Protein AF-A0AAN6XL41-F1 (afdb_monomer)

Foldseek 3Di:
DADADPQADAFLFLQVQQLLRVVLAPVSQAQGDLVSVCSSCVQQLANDSDQFADPVRHGDRGRHSCCDPPHLHFALAQFAHGPQVDGRGDGDPVSLVLLLVLQPVNQFKDFLLSLLVSSLVSVVVCVPVPPPHDCDPSNLLSRLLSSCDDPLTMDGSVQVCCRRVVSHHCVVVPDHRDDNVRRCDPVSSNVSSVVSCVSNPDDDD

Structure (mmCIF, N/CA/C/O backbone):
data_AF-A0AAN6XL41-F1
#
_entry.id   AF-A0AAN6XL41-F1
#
loop_
_atom_site.group_PDB
_atom_site.id
_atom_site.type_symbol
_atom_site.label_atom_id
_atom_site.label_alt_id
_atom_site.label_comp_id
_atom_site.label_asym_id
_atom_site.label_entity_id
_atom_site.label_seq_id
_atom_site.pdbx_PDB_ins_code
_atom_site.Cartn_x
_atom_site.Cartn_y
_atom_site.Cartn_z
_atom_site.occupancy
_atom_site.B_iso_or_equiv
_atom_site.auth_seq_id
_atom_site.auth_comp_id
_atom_site.auth_asym_id
_atom_site.auth_atom_id
_atom_site.pdbx_PDB_model_num
ATOM 1 N N . TYR A 1 1 ? 3.002 -1.851 -19.092 1.00 93.38 1 TYR A N 1
ATOM 2 C CA . TYR A 1 1 ? 2.092 -2.596 -18.201 1.00 93.38 1 TYR A CA 1
ATOM 3 C C . TYR A 1 1 ? 1.660 -3.887 -18.871 1.00 93.38 1 TYR A C 1
ATOM 5 O O . TYR A 1 1 ? 1.302 -3.835 -20.040 1.00 93.38 1 TYR A O 1
ATOM 13 N N . ALA A 1 2 ? 1.693 -5.001 -18.145 1.00 94.25 2 ALA A N 1
ATOM 14 C CA . ALA A 1 2 ? 1.049 -6.258 -18.520 1.00 94.25 2 ALA A CA 1
ATOM 15 C C . ALA A 1 2 ? 0.614 -6.990 -17.243 1.00 94.25 2 ALA A C 1
ATOM 17 O O . ALA A 1 2 ? 1.249 -6.801 -16.201 1.00 94.25 2 ALA A O 1
ATOM 18 N N . GLN A 1 3 ? -0.444 -7.799 -17.338 1.00 91.56 3 GLN A N 1
ATOM 19 C CA . GLN A 1 3 ? -0.902 -8.640 -16.231 1.00 91.56 3 GLN A CA 1
ATOM 20 C C . GLN A 1 3 ? 0.211 -9.610 -15.790 1.00 91.56 3 GLN A C 1
ATOM 22 O O . GLN A 1 3 ? 1.010 -10.035 -16.633 1.00 91.56 3 GLN A O 1
ATOM 27 N N . PRO A 1 4 ? 0.296 -9.949 -14.491 1.00 93.75 4 PRO A N 1
ATOM 28 C CA . PRO A 1 4 ? 1.216 -10.973 -14.016 1.00 93.75 4 PRO A CA 1
ATOM 29 C C . PRO A 1 4 ? 0.916 -12.319 -14.683 1.00 93.75 4 PRO A C 1
ATOM 31 O O . PRO A 1 4 ? -0.241 -12.681 -14.890 1.00 93.75 4 PRO A O 1
ATOM 34 N N . HIS A 1 5 ? 1.966 -13.085 -14.982 1.00 93.88 5 HIS A N 1
ATOM 35 C CA . HIS A 1 5 ? 1.797 -14.500 -15.305 1.00 93.88 5 HIS A CA 1
ATOM 36 C C . HIS A 1 5 ? 1.196 -15.228 -14.083 1.00 93.88 5 HIS A C 1
ATOM 38 O O . HIS A 1 5 ? 1.543 -14.857 -12.961 1.00 93.88 5 HIS A O 1
ATOM 44 N N . PRO A 1 6 ? 0.363 -16.274 -14.244 1.00 93.69 6 PRO A N 1
ATOM 45 C CA . PRO A 1 6 ? -0.262 -16.971 -13.111 1.00 93.69 6 PRO A CA 1
ATOM 46 C C . PRO A 1 6 ? 0.707 -17.515 -12.049 1.00 93.69 6 PRO A C 1
ATOM 48 O O . PRO A 1 6 ? 0.320 -17.697 -10.901 1.00 93.69 6 PRO A O 1
ATOM 51 N N . THR A 1 7 ? 1.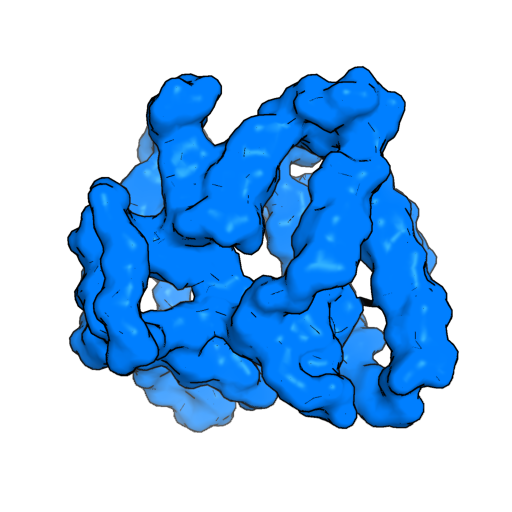961 -17.775 -12.424 1.00 95.31 7 THR A N 1
ATOM 52 C CA . THR A 1 7 ? 3.017 -18.270 -11.520 1.00 95.31 7 THR A CA 1
ATOM 53 C C . THR A 1 7 ? 3.886 -17.165 -10.914 1.00 95.31 7 THR A C 1
ATOM 55 O O . THR A 1 7 ? 4.800 -17.459 -10.141 1.00 95.31 7 THR A O 1
ATOM 58 N N . ALA A 1 8 ? 3.653 -15.906 -11.290 1.00 95.75 8 ALA A N 1
ATOM 59 C CA . ALA A 1 8 ? 4.394 -14.775 -10.757 1.00 95.75 8 ALA A CA 1
ATOM 60 C C . ALA A 1 8 ? 4.008 -14.531 -9.293 1.00 95.75 8 ALA A C 1
ATOM 62 O O . ALA A 1 8 ? 2.833 -14.591 -8.934 1.00 95.75 8 ALA A O 1
ATOM 63 N N . ILE A 1 9 ? 4.994 -14.208 -8.460 1.00 95.06 9 ILE A N 1
ATOM 64 C CA . ILE A 1 9 ? 4.770 -13.854 -7.057 1.00 95.06 9 ILE A CA 1
ATOM 65 C C . ILE A 1 9 ? 4.632 -12.354 -6.878 1.00 95.06 9 ILE A C 1
ATOM 67 O O . ILE A 1 9 ? 5.172 -11.547 -7.640 1.00 95.06 9 ILE A O 1
ATOM 71 N N . ARG A 1 10 ? 3.870 -11.974 -5.860 1.00 94.31 10 ARG A N 1
ATOM 72 C CA . ARG A 1 10 ? 3.559 -10.590 -5.529 1.00 94.31 10 ARG A CA 1
ATOM 73 C C . ARG A 1 10 ? 3.633 -10.395 -4.020 1.00 94.31 10 ARG A C 1
ATOM 75 O O . ARG A 1 10 ? 3.545 -11.346 -3.253 1.00 94.31 10 ARG A O 1
ATOM 82 N N . SER A 1 11 ? 3.823 -9.142 -3.639 1.00 91.94 11 SER A N 1
ATOM 83 C CA . SER A 1 11 ? 3.943 -8.669 -2.261 1.00 91.94 11 SER A CA 1
ATOM 84 C C . SER A 1 11 ? 2.589 -8.169 -1.734 1.00 91.94 11 SER A C 1
ATOM 86 O O . SER A 1 11 ? 1.680 -7.929 -2.536 1.00 91.94 11 SER A O 1
ATOM 88 N N . PRO A 1 12 ? 2.443 -7.887 -0.427 1.00 91.88 12 PRO A N 1
ATOM 89 C CA . PRO A 1 12 ? 1.292 -7.127 0.069 1.00 91.88 12 PRO A CA 1
ATOM 90 C C . PRO A 1 12 ? 1.312 -5.651 -0.385 1.00 91.88 12 PRO A C 1
ATOM 92 O O . PRO A 1 12 ? 0.313 -4.945 -0.248 1.00 91.88 12 PRO A O 1
ATOM 95 N N . CYS A 1 13 ? 2.426 -5.165 -0.952 1.00 91.62 13 CYS A N 1
ATOM 96 C CA . CYS A 1 13 ? 2.599 -3.777 -1.367 1.00 91.62 13 CYS A CA 1
ATOM 97 C C . CYS A 1 13 ? 2.116 -3.542 -2.816 1.00 91.62 13 CYS A C 1
ATOM 99 O O . CYS A 1 13 ? 2.796 -3.948 -3.769 1.00 91.62 13 CYS A O 1
ATOM 101 N N . PRO A 1 14 ? 1.021 -2.787 -3.032 1.00 94.19 14 PRO A N 1
ATOM 102 C CA . PRO A 1 14 ? 0.494 -2.541 -4.377 1.00 94.19 14 PRO A CA 1
ATOM 103 C C . PRO A 1 14 ? 1.477 -1.772 -5.274 1.00 94.19 14 PRO A C 1
ATOM 105 O O . PRO A 1 14 ? 1.501 -1.970 -6.488 1.00 94.19 14 PRO A O 1
ATOM 108 N N . LEU A 1 15 ? 2.336 -0.921 -4.696 1.00 92.12 15 LEU A N 1
ATOM 109 C CA . LEU A 1 15 ? 3.339 -0.173 -5.457 1.00 92.12 15 LEU A CA 1
ATOM 110 C C . LEU A 1 15 ? 4.422 -1.086 -6.041 1.00 92.12 15 LEU A C 1
ATOM 112 O O . LEU A 1 15 ? 4.748 -0.957 -7.219 1.00 92.12 15 LEU A O 1
ATOM 116 N N . LEU A 1 16 ? 4.973 -2.011 -5.251 1.00 92.75 16 LEU A N 1
ATOM 117 C CA . LEU A 1 16 ? 5.999 -2.941 -5.737 1.00 92.75 16 LEU A CA 1
ATOM 118 C C . LEU A 1 16 ? 5.423 -3.906 -6.775 1.00 92.75 16 LEU A C 1
ATOM 120 O O . LEU A 1 16 ? 6.050 -4.152 -7.807 1.00 92.75 16 LEU A O 1
ATOM 124 N N . ASN A 1 17 ? 4.187 -4.355 -6.561 1.00 95.75 17 ASN A N 1
ATOM 125 C CA . ASN A 1 17 ? 3.465 -5.168 -7.532 1.00 95.75 17 ASN A CA 1
ATOM 126 C C . ASN A 1 17 ? 3.253 -4.410 -8.848 1.00 95.75 17 ASN A C 1
ATOM 128 O O . ASN A 1 17 ? 3.502 -4.956 -9.925 1.00 95.75 17 ASN A O 1
ATOM 132 N N . ALA A 1 18 ? 2.902 -3.122 -8.776 1.00 96.25 18 ALA A N 1
ATOM 133 C CA . ALA A 1 18 ? 2.810 -2.268 -9.951 1.00 96.25 18 ALA A CA 1
ATOM 134 C C . ALA A 1 18 ? 4.150 -2.108 -10.673 1.00 96.25 18 ALA A C 1
ATOM 136 O O . ALA A 1 18 ? 4.192 -2.183 -11.902 1.00 96.25 18 ALA A O 1
ATOM 137 N N . LEU A 1 19 ? 5.255 -1.934 -9.945 1.00 95.56 19 LEU A N 1
ATOM 138 C CA . LEU A 1 19 ? 6.590 -1.865 -10.543 1.00 95.56 19 LEU A CA 1
ATOM 139 C C . LEU A 1 19 ? 6.938 -3.161 -11.298 1.00 95.56 19 LEU A C 1
ATOM 141 O O . LEU A 1 19 ? 7.413 -3.081 -12.433 1.00 95.56 19 LEU A O 1
ATOM 145 N N . ALA A 1 20 ? 6.621 -4.334 -10.743 1.00 97.06 20 ALA A N 1
ATOM 146 C CA . ALA A 1 20 ? 6.780 -5.619 -11.432 1.00 97.06 20 ALA A CA 1
ATOM 147 C C . ALA A 1 20 ? 5.849 -5.754 -12.653 1.00 97.06 20 ALA A C 1
ATOM 149 O O . ALA A 1 20 ? 6.299 -6.109 -13.742 1.00 97.06 20 ALA A O 1
ATOM 150 N N . ASN A 1 21 ? 4.570 -5.375 -12.545 1.00 97.62 21 ASN A N 1
ATOM 151 C CA . ASN A 1 21 ? 3.611 -5.392 -13.665 1.00 97.62 21 ASN A CA 1
ATOM 152 C C . ASN A 1 21 ? 4.011 -4.432 -14.805 1.00 97.62 21 ASN A C 1
ATOM 154 O O . ASN A 1 21 ? 3.699 -4.640 -15.989 1.00 97.62 21 ASN A O 1
ATOM 158 N N . HIS A 1 22 ? 4.744 -3.366 -14.486 1.00 97.00 22 HIS A N 1
ATOM 159 C CA . HIS A 1 22 ? 5.342 -2.467 -15.472 1.00 97.00 22 HIS A CA 1
ATOM 160 C C . HIS A 1 22 ? 6.687 -2.958 -16.020 1.00 97.00 22 HIS A C 1
ATOM 162 O O . HIS A 1 22 ? 7.060 -2.525 -17.108 1.00 97.00 22 HIS A O 1
ATOM 168 N N . GLY A 1 23 ? 7.331 -3.936 -15.379 1.00 96.44 23 GLY A N 1
ATOM 169 C CA . GLY A 1 23 ? 8.639 -4.473 -15.769 1.00 96.44 23 GLY A CA 1
ATOM 170 C C . GLY A 1 23 ? 9.816 -3.625 -15.284 1.00 96.44 23 GLY A C 1
ATOM 171 O O . GLY A 1 23 ? 10.889 -3.687 -15.869 1.00 96.44 23 GLY A O 1
ATOM 172 N N . TYR A 1 24 ? 9.605 -2.794 -14.258 1.00 95.06 24 TYR A N 1
ATOM 173 C CA . TYR A 1 24 ? 10.687 -2.090 -13.560 1.00 95.06 24 TYR A CA 1
ATOM 174 C C . TYR A 1 24 ? 11.376 -2.973 -12.515 1.00 95.06 24 TYR A C 1
ATOM 176 O O . TYR A 1 24 ? 12.514 -2.704 -12.150 1.00 95.06 24 TYR A O 1
ATOM 184 N N . LEU A 1 25 ? 10.675 -4.008 -12.056 1.00 95.50 25 LEU A N 1
ATOM 185 C CA . LEU A 1 25 ? 11.217 -5.174 -11.366 1.00 95.50 25 LEU A CA 1
ATOM 186 C C . LEU A 1 25 ? 10.995 -6.410 -12.260 1.00 95.50 25 LEU A C 1
ATOM 188 O O . LEU A 1 25 ? 10.133 -6.345 -13.151 1.00 95.50 25 LEU A O 1
ATOM 192 N N . PRO A 1 26 ? 11.707 -7.529 -12.022 1.00 96.75 26 PRO A N 1
ATOM 193 C CA . PRO A 1 26 ? 11.404 -8.818 -12.633 1.00 96.75 26 PRO A CA 1
ATOM 194 C C . PRO A 1 26 ? 9.903 -9.112 -12.583 1.00 96.75 26 PRO A C 1
ATOM 196 O O . PRO A 1 26 ? 9.250 -8.999 -11.543 1.00 96.75 26 PRO A O 1
ATOM 199 N N . ARG A 1 27 ? 9.318 -9.418 -13.746 1.00 96.94 27 ARG A N 1
ATOM 200 C CA . ARG A 1 27 ? 7.856 -9.551 -13.897 1.00 96.94 27 ARG A CA 1
ATOM 201 C C . ARG A 1 27 ? 7.294 -10.748 -13.141 1.00 96.94 27 ARG A C 1
ATOM 203 O O . ARG A 1 27 ? 6.127 -10.724 -12.743 1.00 96.94 27 ARG A O 1
ATOM 210 N N . ASP A 1 28 ? 8.106 -11.776 -12.954 1.00 97.25 28 ASP A N 1
ATOM 211 C CA . ASP A 1 28 ? 7.816 -12.941 -12.124 1.00 97.25 28 ASP A CA 1
ATOM 212 C C . ASP A 1 28 ? 7.896 -12.634 -10.619 1.00 97.25 28 ASP A C 1
ATOM 214 O O . ASP A 1 28 ? 7.379 -13.413 -9.824 1.00 97.25 28 ASP A O 1
ATOM 218 N N . GLY A 1 29 ? 8.445 -11.474 -10.242 1.00 95.75 29 GLY A N 1
ATOM 219 C CA . GLY A 1 29 ? 8.575 -11.001 -8.868 1.00 95.75 29 GLY A CA 1
ATOM 220 C C . GLY A 1 29 ? 9.725 -11.640 -8.096 1.00 95.75 29 GLY A C 1
ATOM 221 O O . GLY A 1 29 ? 9.720 -11.546 -6.870 1.00 95.75 29 GLY A O 1
ATOM 222 N N . ARG A 1 30 ? 10.667 -12.295 -8.788 1.00 96.19 30 ARG A N 1
ATOM 223 C CA . ARG A 1 30 ? 11.720 -13.107 -8.173 1.00 96.19 30 ARG A CA 1
ATOM 224 C C . ARG A 1 30 ? 13.112 -12.530 -8.362 1.00 96.19 30 ARG A C 1
ATOM 226 O O . ARG A 1 30 ? 13.384 -11.895 -9.377 1.00 96.19 30 ARG A O 1
ATOM 233 N N . SER A 1 31 ? 13.985 -12.829 -7.405 1.00 94.06 31 SER A N 1
ATOM 234 C CA . SER A 1 31 ? 15.443 -12.673 -7.487 1.00 94.06 31 SER A CA 1
ATOM 235 C C . SER A 1 31 ? 15.917 -11.320 -8.039 1.00 94.06 31 SER A C 1
ATOM 237 O O . SER A 1 31 ? 16.875 -11.261 -8.809 1.00 94.06 31 SER A O 1
ATOM 239 N N . PHE A 1 32 ? 15.257 -10.224 -7.663 1.00 91.81 32 PHE A N 1
ATOM 240 C CA . PHE A 1 32 ? 15.711 -8.887 -8.044 1.00 91.81 32 PHE A CA 1
ATOM 241 C C . PHE A 1 32 ? 16.895 -8.462 -7.185 1.00 91.81 32 PHE A C 1
ATOM 243 O O . PHE A 1 32 ? 16.968 -8.781 -6.007 1.00 91.81 32 PHE A O 1
ATOM 250 N N . HIS A 1 33 ? 17.802 -7.665 -7.729 1.00 90.75 33 HIS A N 1
ATOM 251 C CA . HIS A 1 33 ? 18.899 -7.070 -6.980 1.00 90.75 33 HIS A CA 1
ATOM 252 C C . HIS A 1 33 ? 18.482 -5.753 -6.307 1.00 90.75 33 HIS A C 1
ATOM 254 O O . HIS A 1 33 ? 17.638 -4.997 -6.793 1.00 90.75 33 HIS A O 1
ATOM 260 N N . GLN A 1 34 ? 19.177 -5.383 -5.225 1.00 87.69 34 GLN A N 1
ATOM 261 C CA . GLN A 1 34 ? 18.986 -4.099 -4.532 1.00 87.69 34 GLN A CA 1
ATOM 262 C C . GLN A 1 34 ? 19.094 -2.880 -5.474 1.00 87.69 34 GLN A C 1
ATOM 264 O O . GLN A 1 34 ? 18.415 -1.864 -5.280 1.00 87.69 34 GLN A O 1
ATOM 269 N N . ALA A 1 35 ? 19.953 -2.960 -6.495 1.00 89.25 35 ALA A N 1
ATOM 270 C CA . ALA A 1 35 ? 20.113 -1.909 -7.496 1.00 89.25 35 ALA A CA 1
ATOM 271 C C . ALA A 1 35 ? 18.864 -1.755 -8.381 1.00 89.25 35 ALA A C 1
ATOM 273 O O . ALA A 1 35 ? 18.459 -0.625 -8.658 1.00 89.25 35 ALA A O 1
ATOM 274 N N . GLU A 1 36 ? 18.223 -2.862 -8.761 1.00 91.94 36 GLU A N 1
ATOM 275 C CA . GLU A 1 36 ? 16.988 -2.869 -9.554 1.00 91.94 36 GLU A CA 1
ATOM 276 C C . GLU A 1 36 ? 15.829 -2.285 -8.753 1.00 91.94 36 GLU A C 1
ATOM 278 O O . GLU A 1 36 ? 15.146 -1.381 -9.233 1.00 91.94 36 GLU A O 1
ATOM 283 N N . LEU A 1 37 ? 15.687 -2.687 -7.485 1.00 90.31 37 LEU A N 1
ATOM 284 C CA . LEU A 1 37 ? 14.713 -2.085 -6.575 1.00 90.31 37 LEU A CA 1
ATOM 285 C C . LEU A 1 37 ? 14.922 -0.574 -6.441 1.00 90.31 37 LEU A C 1
ATOM 287 O O . LEU A 1 37 ? 13.984 0.213 -6.577 1.00 90.31 37 LEU A O 1
ATOM 291 N N . SER A 1 38 ? 16.167 -0.151 -6.227 1.00 87.81 38 SER A N 1
ATOM 292 C CA . SER A 1 38 ? 16.502 1.269 -6.097 1.00 87.81 38 SER A CA 1
ATOM 293 C C . SER A 1 38 ? 16.208 2.044 -7.387 1.00 87.81 38 SER A C 1
ATOM 295 O O . SER A 1 38 ? 15.736 3.180 -7.334 1.00 87.81 38 SER A O 1
ATOM 297 N N . ALA A 1 39 ? 16.466 1.451 -8.554 1.00 89.75 39 ALA A N 1
ATOM 298 C CA . ALA A 1 39 ? 16.145 2.049 -9.845 1.00 89.75 39 ALA A CA 1
ATOM 299 C C . ALA A 1 39 ? 14.627 2.149 -10.067 1.00 89.75 39 ALA A C 1
ATOM 301 O O . ALA A 1 39 ? 14.147 3.199 -10.500 1.00 89.75 39 ALA A O 1
ATOM 302 N N . ALA A 1 40 ? 13.871 1.104 -9.723 1.00 91.19 40 ALA A N 1
ATOM 303 C CA . ALA A 1 40 ? 12.418 1.058 -9.848 1.00 91.19 40 ALA A CA 1
ATOM 304 C C . ALA A 1 40 ? 11.729 2.093 -8.942 1.00 91.19 40 ALA A C 1
ATOM 306 O O . ALA A 1 40 ? 10.879 2.853 -9.404 1.00 91.19 40 ALA A O 1
ATOM 307 N N . LEU A 1 41 ? 12.152 2.210 -7.680 1.00 87.56 41 LEU A N 1
ATOM 308 C CA . LEU A 1 41 ? 11.628 3.209 -6.739 1.00 87.56 41 LEU A CA 1
ATOM 309 C C . LEU A 1 41 ? 11.918 4.648 -7.195 1.00 87.56 41 LEU A C 1
ATOM 311 O O . LEU A 1 41 ? 11.044 5.518 -7.128 1.00 87.56 41 LEU A O 1
ATOM 315 N N . LYS A 1 42 ? 13.099 4.901 -7.776 1.00 86.44 42 LYS A N 1
ATOM 316 C CA . LYS A 1 42 ? 13.417 6.210 -8.371 1.00 86.44 42 LYS A CA 1
ATOM 317 C C . LYS A 1 42 ? 12.461 6.584 -9.507 1.00 86.44 42 LYS A C 1
ATOM 319 O O . LYS A 1 42 ? 12.138 7.764 -9.642 1.00 86.44 42 LYS A O 1
ATOM 324 N N . LYS A 1 43 ? 11.956 5.618 -10.292 1.00 87.38 43 LYS A N 1
ATOM 325 C CA . LYS A 1 43 ? 10.968 5.881 -11.363 1.00 87.38 43 LYS A CA 1
ATOM 326 C C . LYS A 1 43 ? 9.647 6.429 -10.836 1.00 87.38 43 LYS A C 1
ATOM 328 O O . LYS A 1 43 ? 8.945 7.092 -11.592 1.00 87.38 43 LYS A O 1
ATOM 333 N N . VAL A 1 44 ? 9.320 6.181 -9.569 1.00 85.81 44 VAL A N 1
ATOM 334 C CA . VAL A 1 44 ? 8.093 6.667 -8.921 1.00 85.81 44 VAL A CA 1
ATOM 335 C C . VAL A 1 44 ? 8.349 7.823 -7.950 1.00 85.81 44 VAL A C 1
ATOM 337 O O . VAL A 1 44 ? 7.462 8.210 -7.196 1.00 85.81 44 VAL A O 1
ATOM 340 N N . GLY A 1 45 ? 9.542 8.427 -7.999 1.00 80.69 45 GLY A N 1
ATOM 341 C CA . GLY A 1 45 ? 9.892 9.591 -7.180 1.00 80.69 45 GLY A CA 1
ATOM 342 C C . GLY A 1 45 ? 10.269 9.254 -5.735 1.00 80.69 45 GLY A C 1
ATOM 343 O O . GLY A 1 45 ? 10.298 10.153 -4.892 1.00 80.69 45 GLY A O 1
ATOM 344 N N . LEU A 1 46 ? 10.576 7.985 -5.445 1.00 78.31 46 LEU A N 1
ATOM 345 C CA . LEU A 1 46 ? 11.101 7.539 -4.157 1.00 78.31 46 LEU A CA 1
ATOM 346 C C . LEU A 1 46 ? 12.631 7.441 -4.253 1.00 78.31 46 LEU A C 1
ATOM 348 O O . LEU A 1 46 ? 13.179 6.551 -4.898 1.00 78.31 46 LEU A O 1
ATOM 352 N N . SER A 1 47 ? 13.330 8.409 -3.654 1.00 60.75 47 SER A N 1
ATOM 353 C CA . SER A 1 47 ? 14.791 8.564 -3.765 1.00 60.75 47 SER A CA 1
ATOM 354 C C . SER A 1 47 ? 15.594 7.778 -2.731 1.00 60.75 47 SER A C 1
ATOM 356 O O . SER A 1 47 ? 16.798 7.590 -2.919 1.00 60.75 47 SER A O 1
ATOM 358 N N . ARG A 1 48 ? 14.963 7.290 -1.655 1.00 62.34 48 ARG A N 1
ATOM 359 C CA . ARG A 1 48 ? 15.642 6.418 -0.690 1.00 62.34 48 ARG A CA 1
ATOM 360 C C . ARG A 1 48 ? 15.934 5.074 -1.342 1.00 62.34 48 ARG A C 1
ATOM 362 O O . ARG A 1 48 ? 15.026 4.414 -1.840 1.00 62.34 48 ARG A O 1
ATOM 369 N N . ALA A 1 49 ? 17.192 4.649 -1.256 1.00 58.22 49 ALA A N 1
ATOM 370 C CA . ALA A 1 49 ? 17.537 3.243 -1.387 1.00 58.22 49 ALA A CA 1
ATOM 371 C C . ALA A 1 49 ? 16.847 2.498 -0.236 1.00 58.22 49 ALA A C 1
ATOM 373 O O . ALA A 1 49 ? 17.342 2.467 0.891 1.00 58.22 49 ALA A O 1
ATOM 374 N N . LEU A 1 50 ? 15.640 1.996 -0.490 1.00 69.56 50 LEU A N 1
ATOM 375 C CA . LEU A 1 50 ? 14.951 1.121 0.438 1.00 69.56 50 LEU A CA 1
ATOM 376 C C . LEU A 1 50 ? 15.700 -0.207 0.406 1.00 69.56 50 LEU A C 1
ATOM 378 O O . LEU A 1 50 ? 15.641 -0.919 -0.592 1.00 69.56 50 LEU A O 1
ATOM 382 N N . ARG A 1 51 ? 16.461 -0.496 1.460 1.00 73.50 51 ARG A N 1
ATOM 383 C CA . ARG A 1 51 ? 17.026 -1.827 1.666 1.00 73.50 51 ARG A CA 1
ATOM 384 C C . ARG A 1 51 ? 15.967 -2.660 2.359 1.00 73.50 51 ARG A C 1
ATOM 386 O O . ARG A 1 51 ? 15.604 -2.350 3.491 1.00 73.50 51 ARG A O 1
ATOM 393 N N . LEU A 1 52 ? 15.444 -3.649 1.647 1.00 76.62 52 LEU A N 1
ATOM 394 C CA . LEU A 1 52 ? 14.536 -4.623 2.225 1.00 76.62 52 LEU A CA 1
ATOM 395 C C . LEU A 1 52 ? 15.417 -5.701 2.860 1.00 76.62 52 LEU A C 1
ATOM 397 O O . LEU A 1 52 ? 16.151 -6.376 2.143 1.00 76.62 52 LEU A O 1
ATOM 401 N N . LEU A 1 53 ? 15.418 -5.772 4.189 1.00 78.00 53 LEU A N 1
ATOM 402 C CA . LEU A 1 53 ? 16.160 -6.768 4.956 1.00 78.00 53 LEU A CA 1
ATOM 403 C C . LEU A 1 53 ? 15.181 -7.624 5.756 1.00 78.00 53 LEU A C 1
ATOM 405 O O . LEU A 1 53 ? 14.237 -7.079 6.328 1.00 78.00 53 LEU A O 1
ATOM 409 N N . ASP A 1 54 ? 15.403 -8.930 5.799 1.00 77.25 54 ASP A N 1
ATOM 410 C CA . ASP A 1 54 ? 14.634 -9.833 6.648 1.00 77.25 54 ASP A CA 1
ATOM 411 C C . ASP A 1 54 ? 15.027 -9.691 8.135 1.00 77.25 54 ASP A C 1
ATOM 413 O O . ASP A 1 54 ? 15.852 -8.855 8.521 1.00 77.25 54 ASP A O 1
ATOM 417 N N . THR A 1 55 ? 14.438 -10.522 8.996 1.00 74.19 55 THR A N 1
ATOM 418 C CA . THR A 1 55 ? 14.721 -10.529 10.440 1.00 74.19 55 THR A CA 1
ATOM 419 C C . THR A 1 55 ? 16.155 -10.931 10.794 1.00 74.19 55 THR A C 1
ATOM 421 O O . THR A 1 55 ? 16.585 -10.701 11.923 1.00 74.19 55 THR A O 1
ATOM 424 N N . HIS A 1 56 ? 16.896 -11.523 9.856 1.00 81.06 56 HIS A N 1
ATOM 425 C CA . HIS A 1 56 ? 18.297 -11.913 10.005 1.00 81.06 56 HIS A CA 1
ATOM 426 C C . HIS A 1 56 ? 19.265 -10.865 9.437 1.00 81.06 56 HIS A C 1
ATOM 428 O O . HIS A 1 56 ? 20.471 -10.969 9.653 1.00 81.06 56 HIS A O 1
ATOM 434 N N . GLY A 1 57 ? 18.751 -9.820 8.781 1.00 80.38 57 GLY A N 1
ATOM 435 C CA . GLY A 1 57 ? 19.557 -8.788 8.134 1.00 80.38 57 GLY A CA 1
ATOM 436 C C . GLY A 1 57 ? 19.975 -9.140 6.705 1.00 80.38 57 GLY A C 1
ATOM 437 O O . GLY A 1 57 ? 20.794 -8.418 6.131 1.00 80.38 57 GLY A O 1
ATOM 438 N N . GLU A 1 58 ? 19.407 -10.198 6.125 1.00 84.31 58 GLU A N 1
ATOM 439 C CA . GLU A 1 58 ? 19.657 -10.623 4.750 1.00 84.31 58 GLU A CA 1
ATOM 440 C C . GLU A 1 58 ? 18.750 -9.877 3.773 1.00 84.31 58 GLU A C 1
ATOM 442 O O . GLU A 1 58 ? 17.645 -9.458 4.113 1.00 84.31 58 GLU A O 1
ATOM 447 N N . LEU A 1 59 ? 19.220 -9.668 2.541 1.00 85.12 59 LEU A N 1
ATOM 448 C CA . LEU A 1 59 ? 18.433 -8.947 1.542 1.00 85.12 59 LEU A CA 1
ATOM 449 C C . LEU A 1 59 ? 17.200 -9.752 1.118 1.00 85.12 59 LEU A C 1
ATOM 451 O O . LEU A 1 59 ? 17.308 -10.901 0.701 1.00 85.12 59 LEU A O 1
ATOM 455 N N . VAL A 1 60 ? 16.050 -9.084 1.117 1.00 83.88 60 VAL A N 1
ATOM 456 C CA . VAL A 1 60 ? 14.813 -9.582 0.515 1.00 83.88 60 VAL A CA 1
ATOM 457 C C . VAL A 1 60 ? 14.856 -9.306 -0.984 1.00 83.88 60 VAL A C 1
ATOM 459 O O . VAL A 1 60 ? 14.848 -8.146 -1.411 1.00 83.88 60 VAL A O 1
ATOM 462 N N . LEU A 1 61 ? 14.928 -10.379 -1.770 1.00 88.31 61 LEU A N 1
ATOM 463 C CA . LEU A 1 61 ? 15.097 -10.336 -3.228 1.00 88.31 61 LEU A CA 1
ATOM 464 C C . LEU A 1 61 ? 13.889 -10.915 -3.981 1.00 88.31 61 LEU A C 1
ATOM 466 O O . LEU A 1 61 ? 13.867 -10.894 -5.210 1.00 88.31 61 LEU A O 1
ATOM 470 N N . ASP A 1 62 ? 12.877 -11.404 -3.264 1.00 92.38 62 ASP A N 1
ATOM 471 C CA . ASP A 1 62 ? 11.615 -11.891 -3.817 1.00 92.38 62 ASP A CA 1
ATOM 472 C C . ASP A 1 62 ? 10.438 -11.082 -3.246 1.00 92.38 62 ASP A C 1
ATOM 474 O O . ASP A 1 62 ? 10.461 -10.618 -2.106 1.00 92.38 62 ASP A O 1
ATOM 478 N N . LEU A 1 63 ? 9.393 -10.851 -4.045 1.00 90.88 63 LEU A N 1
ATOM 479 C CA . LEU A 1 63 ? 8.279 -9.990 -3.625 1.00 90.88 63 LEU A CA 1
ATOM 480 C C . LEU A 1 63 ? 7.407 -10.603 -2.520 1.00 90.88 63 LEU A C 1
ATOM 482 O O . LEU A 1 63 ? 6.874 -9.863 -1.696 1.00 90.88 63 LEU A O 1
ATOM 486 N N . ASP A 1 64 ? 7.239 -11.921 -2.490 1.00 88.06 64 ASP A N 1
ATOM 487 C CA . ASP A 1 64 ? 6.438 -12.619 -1.475 1.00 88.06 64 ASP A CA 1
ATOM 488 C C . ASP A 1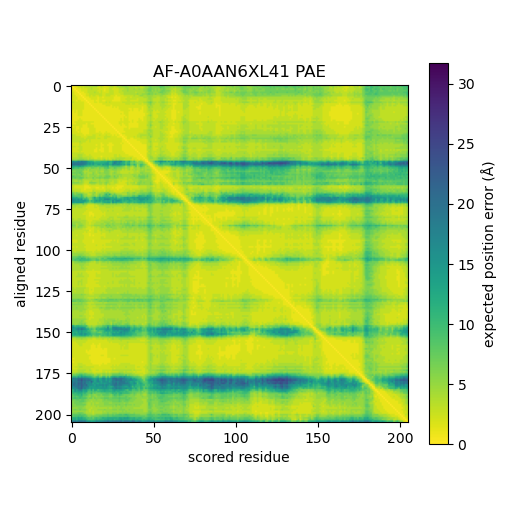 64 ? 7.092 -12.579 -0.083 1.00 88.06 64 ASP A C 1
ATOM 490 O O . ASP A 1 64 ? 6.389 -12.471 0.921 1.00 88.06 64 ASP A O 1
ATOM 494 N N . GLN A 1 65 ? 8.426 -12.532 -0.020 1.00 86.00 65 GLN A N 1
ATOM 495 C CA . GLN A 1 65 ? 9.193 -12.354 1.220 1.00 86.00 65 GLN A CA 1
ATOM 496 C C . GLN A 1 65 ? 8.866 -11.041 1.955 1.00 86.00 65 GLN A C 1
ATOM 498 O O . GLN A 1 65 ? 9.023 -10.953 3.168 1.00 86.00 65 GLN A O 1
ATOM 503 N N . ILE A 1 66 ? 8.361 -10.020 1.252 1.00 81.81 66 ILE A N 1
ATOM 504 C CA . ILE A 1 66 ? 7.965 -8.730 1.848 1.00 81.81 66 ILE A CA 1
ATOM 505 C C . ILE A 1 66 ? 6.744 -8.879 2.764 1.00 81.81 66 ILE A C 1
ATOM 507 O O . ILE A 1 66 ? 6.544 -8.060 3.658 1.00 81.81 66 ILE A O 1
ATOM 511 N N . GLY A 1 67 ? 5.924 -9.910 2.545 1.00 74.12 67 GLY A N 1
ATOM 512 C CA . GLY A 1 67 ? 4.806 -10.234 3.424 1.00 74.12 67 GLY A CA 1
ATOM 513 C C . GLY A 1 67 ? 5.169 -11.158 4.582 1.00 74.12 67 GLY A C 1
ATOM 514 O O . GLY A 1 67 ? 4.269 -11.627 5.270 1.00 74.12 67 GLY A O 1
ATOM 515 N N . LEU A 1 68 ? 6.449 -11.470 4.802 1.00 69.69 68 LEU A N 1
ATOM 516 C CA . LEU A 1 68 ? 6.845 -12.264 5.961 1.00 69.69 68 LEU A CA 1
ATOM 517 C C . LEU A 1 68 ? 6.740 -11.438 7.259 1.00 69.69 68 LEU A C 1
ATOM 519 O O . LEU A 1 68 ? 7.038 -10.236 7.255 1.00 69.69 68 LEU A O 1
ATOM 523 N N . PRO A 1 69 ? 6.362 -12.076 8.384 1.00 61.22 69 PRO A N 1
ATOM 524 C CA . PRO A 1 69 ? 6.346 -11.431 9.692 1.00 61.22 69 PRO A CA 1
ATOM 525 C C . PRO A 1 69 ? 7.695 -10.786 10.033 1.00 61.22 69 PRO A C 1
ATOM 527 O O . PRO A 1 69 ? 8.752 -11.360 9.779 1.00 61.22 69 PRO A O 1
ATOM 530 N N . GLY A 1 70 ? 7.666 -9.599 10.642 1.00 55.62 70 GLY A N 1
ATOM 531 C CA . GLY A 1 70 ? 8.877 -8.848 11.006 1.00 55.62 70 GLY A CA 1
ATOM 532 C C . GLY A 1 70 ? 9.359 -7.862 9.938 1.00 55.62 70 GLY A C 1
ATOM 533 O O . GLY A 1 70 ? 10.271 -7.079 10.207 1.00 55.62 70 GLY A O 1
ATOM 534 N N . PHE A 1 71 ? 8.719 -7.844 8.767 1.00 64.06 71 PHE A N 1
ATOM 535 C CA . PHE A 1 71 ? 8.877 -6.776 7.785 1.00 64.06 71 PHE A CA 1
ATOM 536 C C . PHE A 1 71 ? 7.928 -5.590 8.071 1.00 64.06 71 PHE A C 1
ATOM 538 O O . PHE A 1 71 ? 7.350 -5.469 9.149 1.00 64.06 71 PHE A O 1
ATOM 545 N N . ALA A 1 72 ? 7.756 -4.690 7.098 1.00 69.88 72 ALA A N 1
ATOM 546 C CA . ALA A 1 72 ? 6.738 -3.638 7.124 1.00 69.88 72 ALA A CA 1
ATOM 547 C C . ALA A 1 72 ? 5.287 -4.163 7.058 1.00 69.88 72 ALA A C 1
ATOM 549 O O . ALA A 1 72 ? 4.363 -3.361 7.168 1.00 69.88 72 ALA A O 1
ATOM 550 N N . GLU A 1 73 ? 5.090 -5.470 6.860 1.00 84.12 73 GLU A N 1
ATOM 551 C CA . GLU A 1 73 ? 3.779 -6.117 6.923 1.00 84.12 73 GLU A CA 1
ATOM 552 C C . GLU A 1 73 ? 3.167 -5.954 8.325 1.00 84.12 73 GLU A C 1
ATOM 554 O O . GLU A 1 73 ? 3.866 -6.011 9.343 1.00 84.12 73 GLU A O 1
ATOM 559 N N . HIS A 1 74 ? 1.866 -5.668 8.364 1.00 90.44 74 HIS A N 1
ATOM 560 C CA . HIS A 1 74 ? 1.118 -5.535 9.600 1.00 90.44 74 HIS A CA 1
ATOM 561 C C . HIS A 1 74 ? -0.385 -5.766 9.392 1.00 90.44 74 HIS A C 1
ATOM 563 O O . HIS A 1 74 ? -0.967 -5.419 8.354 1.00 90.44 74 HIS A O 1
ATOM 569 N N . ASP A 1 75 ? -1.043 -6.182 10.473 1.00 93.12 75 ASP A N 1
ATOM 570 C CA . ASP A 1 75 ? -2.500 -6.246 10.568 1.00 93.12 75 ASP A CA 1
ATOM 571 C C . ASP A 1 75 ? -3.164 -4.881 10.304 1.00 93.12 75 ASP A C 1
ATOM 573 O O . ASP A 1 75 ? -2.536 -3.814 10.338 1.00 93.12 75 ASP A O 1
ATOM 577 N N . ILE A 1 76 ? -4.478 -4.886 10.058 1.00 94.88 76 ILE A N 1
ATOM 578 C CA . ILE A 1 76 ? -5.288 -3.689 9.780 1.00 94.88 76 ILE A CA 1
ATOM 579 C C . ILE A 1 76 ? -4.888 -3.034 8.444 1.00 94.88 76 ILE A C 1
ATOM 581 O O . ILE A 1 76 ? -5.141 -1.852 8.215 1.00 94.88 76 ILE A O 1
ATOM 585 N N . SER A 1 77 ? -4.299 -3.789 7.514 1.00 94.25 77 SER A N 1
ATOM 586 C CA . SER A 1 77 ? -3.973 -3.331 6.154 1.00 94.25 77 SER A CA 1
ATOM 587 C C . SER A 1 77 ? -5.178 -2.697 5.437 1.00 94.25 77 SER A C 1
ATOM 589 O O . SER A 1 77 ? -6.327 -3.018 5.735 1.00 94.25 77 SER A O 1
ATOM 591 N N . LEU A 1 78 ? -4.954 -1.790 4.478 1.00 94.81 78 LEU A N 1
ATOM 592 C CA . LEU A 1 78 ? -6.063 -1.107 3.781 1.00 94.81 78 LEU A CA 1
ATOM 593 C C . LEU A 1 78 ? -6.910 -2.054 2.922 1.00 94.81 78 LEU A C 1
ATOM 595 O O . LEU A 1 78 ? -8.113 -1.862 2.796 1.00 94.81 78 LEU A O 1
ATOM 599 N N . THR A 1 79 ? -6.264 -3.040 2.299 1.00 95.69 79 THR A N 1
ATOM 600 C CA . THR A 1 79 ? -6.881 -3.899 1.271 1.00 95.69 79 THR A CA 1
ATOM 601 C C . THR A 1 79 ? -6.550 -5.378 1.432 1.00 95.69 79 THR A C 1
ATOM 603 O O . THR A 1 79 ? -6.992 -6.176 0.618 1.00 95.69 79 THR A O 1
ATOM 606 N N . ARG A 1 80 ? -5.758 -5.755 2.439 1.00 95.12 80 ARG A N 1
ATOM 607 C CA . ARG A 1 80 ? -5.330 -7.135 2.718 1.00 95.12 80 ARG A CA 1
ATOM 608 C C . ARG A 1 80 ? -5.922 -7.590 4.054 1.00 95.12 80 ARG A C 1
ATOM 610 O O . ARG A 1 80 ? -6.177 -6.746 4.921 1.00 95.12 80 ARG A O 1
ATOM 617 N N . GLY A 1 81 ? -6.171 -8.893 4.185 1.00 94.12 81 GLY A N 1
ATOM 618 C CA . GLY A 1 81 ? -6.572 -9.506 5.452 1.00 94.12 81 GLY A CA 1
ATOM 619 C C . GLY A 1 81 ? -5.441 -9.465 6.480 1.00 94.12 81 GLY A C 1
ATOM 620 O O . GLY A 1 81 ? -4.289 -9.235 6.117 1.00 94.12 81 GLY A O 1
ATOM 621 N N . ASP A 1 82 ? -5.785 -9.662 7.748 1.00 93.62 82 ASP A N 1
ATOM 622 C CA . ASP A 1 82 ? -4.798 -9.798 8.822 1.00 93.62 82 ASP A CA 1
ATOM 623 C C . ASP A 1 82 ? -4.177 -11.203 8.776 1.00 93.62 82 ASP A C 1
ATOM 625 O O . ASP A 1 82 ? -4.835 -12.160 8.354 1.00 93.62 82 ASP A O 1
ATOM 629 N N . ALA A 1 83 ? -2.934 -11.359 9.237 1.00 90.06 83 ALA A N 1
ATOM 630 C CA . ALA A 1 83 ? -2.185 -12.610 9.065 1.00 90.06 83 ALA A CA 1
ATOM 631 C C . ALA A 1 83 ? -2.885 -13.825 9.710 1.00 90.06 83 ALA A C 1
ATOM 633 O O . ALA A 1 83 ? -2.886 -14.928 9.163 1.00 90.06 83 ALA A O 1
ATOM 634 N N . ALA A 1 84 ? -3.544 -13.623 10.855 1.00 91.31 84 ALA A N 1
ATOM 635 C CA . ALA A 1 84 ? -4.295 -14.671 11.552 1.00 91.31 84 ALA A CA 1
ATOM 636 C C . ALA A 1 84 ? -5.609 -15.076 10.848 1.00 91.31 84 ALA A C 1
ATOM 638 O O . ALA A 1 84 ? -6.223 -16.073 11.226 1.00 91.31 84 ALA A O 1
ATOM 639 N N . GLN A 1 85 ? -6.053 -14.313 9.845 1.00 91.12 85 GLN A N 1
ATOM 640 C CA . GLN A 1 85 ? -7.331 -14.495 9.148 1.00 91.12 85 GLN A CA 1
ATOM 641 C C . GLN A 1 85 ? -7.182 -15.131 7.754 1.00 91.12 85 GLN A C 1
ATOM 643 O O . GLN A 1 85 ? -8.186 -15.328 7.068 1.00 91.12 85 GLN A O 1
ATOM 648 N N . GLY A 1 86 ? -5.963 -15.484 7.329 1.00 88.94 86 GLY A N 1
ATOM 649 C CA . GLY A 1 86 ? -5.708 -16.185 6.069 1.00 88.94 86 GLY A CA 1
ATOM 650 C C . GLY A 1 86 ? -4.749 -15.432 5.149 1.00 88.94 86 GLY A C 1
ATOM 651 O O . GLY A 1 86 ? -3.634 -15.118 5.542 1.00 88.94 86 GLY A O 1
ATOM 652 N N . ASP A 1 87 ? -5.155 -15.202 3.896 1.00 88.50 87 ASP A N 1
ATOM 653 C CA . ASP A 1 87 ? -4.298 -14.574 2.879 1.00 88.50 87 ASP A CA 1
ATOM 654 C C . ASP A 1 87 ? -4.132 -13.063 3.128 1.00 88.50 87 ASP A C 1
ATOM 656 O O . ASP A 1 87 ? -5.040 -12.258 2.880 1.00 88.50 87 ASP A O 1
ATOM 660 N N . HIS A 1 88 ? -2.939 -12.688 3.591 1.00 87.31 88 HIS A N 1
ATOM 661 C CA . HIS A 1 88 ? -2.503 -11.312 3.838 1.00 87.31 88 HIS A CA 1
ATOM 662 C C . HIS A 1 88 ? -1.651 -10.726 2.700 1.00 87.31 88 HIS A C 1
ATOM 664 O O . HIS A 1 88 ? -1.259 -9.561 2.748 1.00 87.31 88 HIS A O 1
ATOM 670 N N . LEU A 1 89 ? -1.380 -11.494 1.639 1.00 88.56 89 LEU A N 1
ATOM 671 C CA . LEU A 1 89 ? -0.618 -11.028 0.476 1.00 88.56 89 LEU A CA 1
ATOM 672 C C . LEU A 1 89 ? -1.548 -10.419 -0.578 1.00 88.56 89 LEU A C 1
ATOM 674 O O . LEU A 1 89 ? -1.277 -9.344 -1.134 1.00 88.56 89 LEU A O 1
ATOM 678 N N . LYS A 1 90 ? -2.663 -11.097 -0.860 1.00 92.38 90 LYS A N 1
ATOM 679 C CA . LYS A 1 90 ? -3.596 -10.701 -1.918 1.00 92.38 90 LYS A CA 1
ATOM 680 C C . LYS A 1 90 ? -4.606 -9.671 -1.437 1.00 92.38 90 LYS A C 1
ATOM 682 O O . LYS A 1 90 ? -5.113 -9.718 -0.319 1.00 92.38 90 LYS A O 1
ATOM 687 N N . ALA A 1 91 ? -4.919 -8.733 -2.329 1.00 94.81 91 ALA A N 1
ATOM 688 C CA . ALA A 1 91 ? -5.990 -7.782 -2.092 1.00 94.81 91 ALA A CA 1
ATOM 689 C C . ALA A 1 91 ? -7.339 -8.511 -1.992 1.00 94.81 91 ALA A C 1
ATOM 691 O O . ALA A 1 91 ? -7.671 -9.320 -2.859 1.00 94.81 91 ALA A O 1
ATOM 692 N N . GLN A 1 92 ? -8.113 -8.197 -0.957 1.00 96.06 92 GLN A N 1
ATOM 693 C CA . GLN A 1 92 ? -9.423 -8.787 -0.706 1.00 96.06 92 GLN A CA 1
ATOM 694 C C . GLN A 1 92 ? -10.521 -7.925 -1.355 1.00 96.06 92 GLN A C 1
ATOM 696 O O . GLN A 1 92 ? -10.506 -6.698 -1.184 1.00 96.06 92 GLN A O 1
ATOM 701 N N . PRO A 1 93 ? -11.463 -8.515 -2.120 1.00 96.44 93 PRO A N 1
ATOM 702 C CA . PRO A 1 93 ? -12.470 -7.755 -2.864 1.00 96.44 93 PRO A CA 1
ATOM 703 C C . PRO A 1 93 ? -13.338 -6.822 -2.008 1.00 96.44 93 PRO A C 1
ATOM 705 O O . PRO A 1 93 ? -13.607 -5.691 -2.412 1.00 96.44 93 PRO A O 1
ATOM 708 N N . ASP A 1 94 ? -13.750 -7.265 -0.822 1.00 95.81 94 ASP A N 1
ATOM 709 C CA . ASP A 1 94 ? -14.557 -6.491 0.126 1.00 95.81 94 ASP A CA 1
ATOM 710 C C . ASP A 1 94 ? -13.779 -5.290 0.688 1.00 95.81 94 ASP A C 1
ATOM 712 O O . ASP A 1 94 ? -14.311 -4.180 0.776 1.00 95.81 94 ASP A O 1
ATOM 716 N N . LEU A 1 95 ? -12.490 -5.472 0.990 1.00 97.12 95 LEU A N 1
ATOM 717 C CA . LEU A 1 95 ? -11.626 -4.395 1.474 1.00 97.12 95 LEU A CA 1
ATOM 718 C C . LEU A 1 95 ? -11.293 -3.389 0.369 1.00 97.12 95 LEU A C 1
ATOM 720 O O . LEU A 1 95 ? -11.257 -2.186 0.626 1.00 97.12 95 LEU A O 1
ATOM 724 N N . LEU A 1 96 ? -11.104 -3.852 -0.871 1.00 97.00 96 LEU A N 1
ATOM 725 C CA . LEU A 1 96 ? -10.975 -2.975 -2.038 1.00 97.00 96 LEU A CA 1
ATOM 726 C C . LEU A 1 96 ? -12.241 -2.143 -2.250 1.00 97.00 96 LEU A C 1
ATOM 728 O O . LEU A 1 96 ? -12.153 -0.931 -2.448 1.00 97.00 96 LEU A O 1
ATOM 732 N N . GLN A 1 97 ? -13.417 -2.767 -2.165 1.00 96.12 97 GLN A N 1
ATOM 733 C CA . GLN A 1 97 ? -14.688 -2.055 -2.258 1.00 96.12 97 GLN A CA 1
ATOM 734 C C . GLN A 1 97 ? -14.825 -1.020 -1.135 1.00 96.12 97 GLN A C 1
ATOM 736 O O . GLN A 1 97 ? -15.183 0.127 -1.400 1.00 96.12 97 GLN A O 1
ATOM 741 N N . GLY A 1 98 ? -14.485 -1.396 0.101 1.00 96.12 98 GLY A N 1
ATOM 742 C CA . GLY A 1 98 ? -14.480 -0.495 1.251 1.00 96.12 98 GLY A CA 1
ATOM 743 C C . GLY A 1 98 ? -13.535 0.694 1.068 1.00 96.12 98 GLY A C 1
ATOM 744 O O . GLY A 1 98 ? -13.920 1.829 1.354 1.00 96.12 98 GLY A O 1
ATOM 745 N N . LEU A 1 99 ? -12.333 0.461 0.531 1.00 95.75 99 LEU A N 1
ATOM 746 C CA . LEU A 1 99 ? -11.387 1.521 0.193 1.00 95.75 99 LEU A CA 1
ATOM 747 C C . LEU A 1 99 ? -11.988 2.506 -0.814 1.00 95.75 99 LEU A C 1
ATOM 749 O O . LEU A 1 99 ? -12.023 3.706 -0.552 1.00 95.75 99 LEU A O 1
ATOM 753 N N . LEU A 1 100 ? -12.491 2.009 -1.944 1.00 94.94 100 LEU A N 1
ATOM 754 C CA . LEU A 1 100 ? -13.027 2.859 -3.008 1.00 94.94 100 LEU A CA 1
ATOM 755 C C . LEU A 1 100 ? -14.281 3.631 -2.582 1.00 94.94 100 LEU A C 1
ATOM 757 O O . LEU A 1 100 ? -14.464 4.770 -3.010 1.00 94.94 100 LEU A O 1
ATOM 761 N N . ALA A 1 101 ? -15.114 3.030 -1.731 1.00 95.44 101 ALA A N 1
ATOM 762 C CA . ALA A 1 101 ? -16.318 3.646 -1.180 1.00 95.44 101 ALA A CA 1
ATOM 763 C C . ALA A 1 101 ? -16.029 4.697 -0.094 1.00 95.44 101 ALA A C 1
ATOM 765 O O . ALA A 1 101 ? -16.946 5.391 0.334 1.00 95.44 101 ALA A O 1
ATOM 766 N N . SER A 1 102 ? -14.778 4.824 0.363 1.00 95.06 102 SER A N 1
ATOM 767 C CA . SER A 1 102 ? -14.409 5.782 1.415 1.00 95.06 102 SER A CA 1
ATOM 768 C C . SER A 1 102 ? -14.264 7.221 0.912 1.00 95.06 102 SER A C 1
ATOM 770 O O . SER A 1 102 ? -14.106 8.122 1.724 1.00 95.06 102 SER A O 1
ATOM 772 N N . SER A 1 103 ? -14.317 7.456 -0.403 1.00 94.94 103 SER A N 1
ATOM 773 C CA . SER A 1 103 ? -14.293 8.807 -0.977 1.00 94.94 103 SER A CA 1
ATOM 774 C C . SER A 1 103 ? -15.524 9.613 -0.549 1.00 94.94 103 SER A C 1
ATOM 776 O O . SER A 1 103 ? -16.658 9.254 -0.871 1.00 94.94 103 SER A O 1
ATOM 778 N N . SER A 1 104 ? -15.301 10.731 0.142 1.00 93.31 104 SER A N 1
ATOM 779 C CA . SER A 1 104 ? -16.377 11.602 0.637 1.00 93.31 104 SER A CA 1
ATOM 780 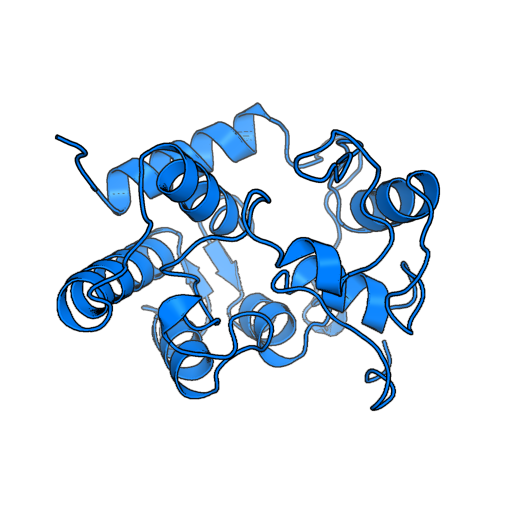C C . SER A 1 104 ? -17.002 12.503 -0.431 1.00 93.31 104 SER A C 1
ATOM 782 O O . SER A 1 104 ? -18.069 13.072 -0.203 1.00 93.31 104 SER A O 1
ATOM 784 N N . ASP A 1 105 ? -16.381 12.627 -1.606 1.00 92.25 105 ASP A N 1
ATOM 785 C CA . ASP A 1 105 ? -16.811 13.548 -2.665 1.00 92.25 105 ASP A CA 1
ATOM 786 C C . ASP A 1 105 ? -17.483 12.868 -3.870 1.00 92.25 105 ASP A C 1
ATOM 788 O O . ASP A 1 105 ? -17.676 13.511 -4.914 1.00 92.25 105 ASP A O 1
ATOM 792 N N . GL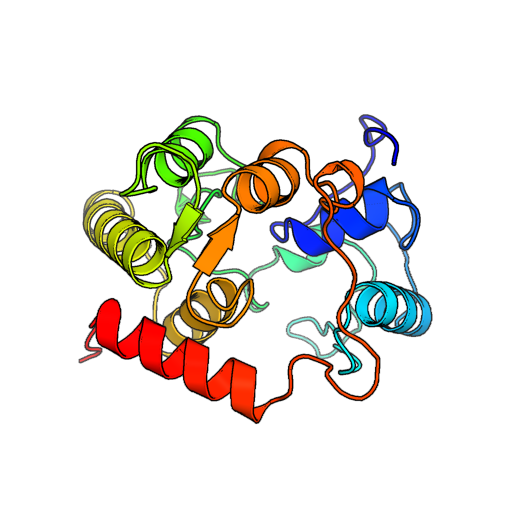Y A 1 106 ? -17.864 11.595 -3.715 1.00 86.69 106 GLY A N 1
ATOM 793 C CA . GLY A 1 106 ? -18.541 10.804 -4.742 1.00 86.69 106 GLY A CA 1
ATOM 794 C C . GLY A 1 106 ? -17.598 10.164 -5.762 1.00 86.69 106 GLY A C 1
ATOM 795 O O . GLY A 1 106 ? -17.998 9.967 -6.907 1.00 86.69 106 GLY A O 1
ATOM 796 N N . GLY A 1 107 ? -16.356 9.850 -5.377 1.00 88.62 107 GLY A N 1
ATOM 797 C CA . GLY A 1 107 ? -15.402 9.139 -6.231 1.00 88.62 107 GLY A CA 1
ATOM 798 C C . GLY A 1 107 ? -14.615 10.042 -7.179 1.00 88.62 107 GLY A C 1
ATOM 799 O O . GLY A 1 107 ? -14.126 9.571 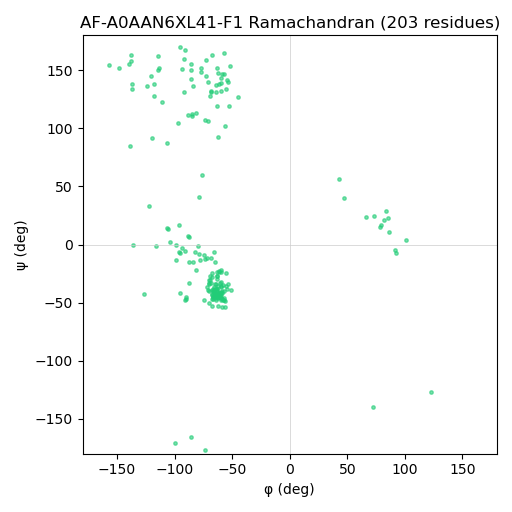-8.205 1.00 88.62 107 GLY A O 1
ATOM 800 N N . ARG A 1 108 ? -14.481 11.336 -6.865 1.00 91.31 108 ARG A N 1
ATOM 801 C CA . ARG A 1 108 ? -13.608 12.253 -7.616 1.00 91.31 108 ARG A CA 1
ATOM 802 C C . ARG A 1 108 ? -12.210 12.256 -7.012 1.00 91.31 108 ARG A C 1
ATOM 804 O O . ARG A 1 108 ? -11.218 12.093 -7.728 1.00 91.31 108 ARG A O 1
ATOM 811 N N . THR A 1 109 ? -12.120 12.370 -5.691 1.00 92.62 109 THR A N 1
ATOM 812 C CA . THR A 1 109 ? -10.859 12.367 -4.945 1.00 92.62 109 THR A CA 1
ATOM 813 C C . THR A 1 109 ? -10.953 11.524 -3.676 1.00 92.62 109 THR A C 1
ATOM 815 O O . THR A 1 109 ? -12.033 11.156 -3.216 1.00 92.62 109 THR A O 1
ATOM 818 N N . MET A 1 110 ? -9.796 11.166 -3.126 1.00 92.50 110 MET A N 1
ATOM 819 C CA . MET A 1 110 ? -9.671 10.661 -1.764 1.00 92.50 110 MET A CA 1
ATOM 820 C C . MET A 1 110 ? -8.800 11.613 -0.959 1.00 92.50 110 MET A C 1
ATOM 822 O O . MET A 1 110 ? -7.687 11.951 -1.373 1.00 92.50 110 MET A O 1
ATOM 826 N N . THR A 1 111 ? -9.311 12.034 0.190 1.00 91.56 111 THR A N 1
ATOM 827 C CA . THR A 1 111 ? -8.609 12.904 1.135 1.00 91.56 111 THR A CA 1
ATOM 828 C C . THR A 1 111 ? -7.847 12.085 2.175 1.00 91.56 111 THR A C 1
ATOM 830 O O . THR A 1 111 ? -8.163 10.921 2.435 1.00 91.56 111 THR A O 1
ATOM 833 N N . THR A 1 112 ? -6.850 12.689 2.822 1.00 89.00 112 THR A N 1
ATOM 834 C CA . THR A 1 112 ? -6.175 12.086 3.983 1.00 89.00 112 THR A CA 1
ATOM 835 C C . THR A 1 112 ? -7.177 11.709 5.083 1.00 89.00 112 THR A C 1
ATOM 837 O O . THR A 1 112 ? -7.023 10.685 5.751 1.00 89.00 112 THR A O 1
ATOM 840 N N . GLU A 1 113 ? -8.221 12.514 5.257 1.00 91.44 113 GLU A N 1
ATOM 841 C CA . GLU A 1 113 ? -9.318 12.296 6.191 1.00 91.44 113 GLU A CA 1
ATOM 842 C C . GLU A 1 113 ? -10.157 11.058 5.817 1.00 91.44 113 GLU A C 1
ATOM 844 O O . GLU A 1 113 ? -10.454 10.254 6.703 1.00 91.44 113 GLU A O 1
ATOM 849 N N . ASP A 1 114 ? -10.444 10.826 4.531 1.00 94.25 114 ASP A N 1
ATOM 850 C CA . ASP A 1 114 ? -11.136 9.617 4.049 1.00 94.25 114 ASP A CA 1
ATOM 851 C C . ASP A 1 114 ? -10.352 8.343 4.398 1.00 94.25 114 ASP A C 1
ATOM 853 O O . ASP A 1 114 ? -10.896 7.391 4.968 1.00 94.25 114 ASP A O 1
ATOM 857 N N . PHE A 1 115 ? -9.042 8.334 4.127 1.00 93.25 115 PHE A N 1
ATOM 858 C CA . PHE A 1 115 ? -8.175 7.210 4.490 1.00 93.25 115 PHE A CA 1
ATOM 859 C C . PHE A 1 115 ? -8.079 7.013 6.008 1.00 93.25 115 PHE A C 1
ATOM 861 O O . PHE A 1 115 ? -8.056 5.875 6.485 1.00 93.25 115 PHE A O 1
ATOM 868 N N . ALA A 1 116 ? -8.026 8.099 6.785 1.00 92.25 116 ALA A N 1
ATOM 869 C CA . ALA A 1 116 ? -7.995 8.017 8.241 1.00 92.25 116 ALA A CA 1
ATOM 870 C C . ALA A 1 116 ? -9.303 7.437 8.804 1.00 92.25 116 ALA A C 1
ATOM 872 O O . ALA A 1 116 ? -9.264 6.590 9.700 1.00 92.25 116 ALA A O 1
ATOM 873 N N . CYS A 1 117 ? -10.454 7.838 8.258 1.00 93.88 117 CYS A N 1
ATOM 874 C CA . CYS A 1 117 ? -11.762 7.278 8.599 1.00 93.88 117 CYS A CA 1
ATOM 875 C C . CYS A 1 117 ? -11.845 5.784 8.262 1.00 93.88 117 CYS A C 1
ATOM 877 O O . CYS A 1 117 ? -12.249 4.986 9.112 1.00 93.88 117 CYS A O 1
ATOM 879 N N . LEU A 1 118 ? -11.381 5.381 7.075 1.00 95.31 118 LEU A N 1
ATOM 880 C CA . LEU A 1 118 ? -11.268 3.969 6.706 1.00 95.31 118 LEU A CA 1
ATOM 881 C C . LEU A 1 118 ? -10.390 3.195 7.697 1.00 95.31 118 LEU A C 1
ATOM 883 O O . LEU A 1 118 ? -10.775 2.120 8.160 1.00 95.31 118 LEU A O 1
ATOM 887 N N . ARG A 1 119 ? -9.228 3.747 8.066 1.00 94.69 119 ARG A N 1
ATOM 888 C CA . ARG A 1 119 ? -8.314 3.102 9.016 1.00 94.69 119 ARG A CA 1
ATOM 889 C C . ARG A 1 119 ? -8.954 2.945 10.394 1.00 94.69 119 ARG A C 1
ATOM 891 O O . ARG A 1 119 ? -8.840 1.869 10.972 1.00 94.69 119 ARG A O 1
ATOM 898 N N . LYS A 1 120 ? -9.667 3.956 10.904 1.00 95.25 120 LYS A N 1
ATOM 899 C CA . LYS A 1 120 ? -10.433 3.844 12.161 1.00 95.25 120 LYS A CA 1
ATOM 900 C C . LYS A 1 120 ? -11.429 2.694 12.112 1.00 95.25 120 LYS A C 1
ATOM 902 O O . LYS A 1 120 ? -11.422 1.852 13.005 1.00 95.25 120 LYS A O 1
ATOM 907 N N . ARG A 1 121 ? -12.217 2.612 11.037 1.00 95.94 121 ARG A N 1
ATOM 908 C CA . ARG A 1 121 ? -13.190 1.531 10.852 1.00 95.94 121 ARG A CA 1
ATOM 909 C C . ARG A 1 121 ? -12.510 0.161 10.830 1.00 95.94 121 ARG A C 1
ATOM 911 O O . ARG A 1 121 ? -12.963 -0.747 11.517 1.00 95.94 121 ARG A O 1
ATOM 918 N N . ARG A 1 122 ? -11.401 0.013 10.095 1.00 96.44 122 ARG A N 1
ATOM 919 C CA . ARG A 1 122 ? -10.607 -1.230 10.074 1.00 96.44 122 ARG A CA 1
ATOM 920 C C . ARG A 1 122 ? -10.099 -1.599 11.470 1.00 96.44 122 ARG A C 1
ATOM 922 O O . ARG A 1 122 ? -10.191 -2.761 11.844 1.00 96.44 122 ARG A O 1
ATOM 929 N N . ILE A 1 123 ? -9.628 -0.626 12.256 1.00 95.44 123 ILE A N 1
ATOM 930 C CA . ILE A 1 123 ? -9.180 -0.854 13.640 1.00 95.44 123 ILE A CA 1
ATOM 931 C C . ILE A 1 123 ? -10.326 -1.359 14.519 1.00 95.44 123 ILE A C 1
ATOM 933 O O . ILE A 1 123 ? -10.143 -2.296 15.292 1.00 95.44 123 ILE A O 1
ATOM 937 N N . GLU A 1 124 ? -11.499 -0.735 14.431 1.00 95.38 124 GLU A N 1
ATOM 938 C CA . GLU A 1 124 ? -12.670 -1.123 15.222 1.00 95.38 124 GLU A CA 1
ATOM 939 C C . GLU A 1 124 ? -13.183 -2.521 14.874 1.00 95.38 124 GLU A C 1
ATOM 941 O O . GLU A 1 124 ? -13.594 -3.251 15.775 1.00 95.38 124 GLU A O 1
ATOM 946 N N . VAL A 1 125 ? -13.147 -2.884 13.590 1.00 95.88 125 VAL A N 1
ATOM 947 C CA . VAL A 1 125 ? -13.514 -4.218 13.101 1.00 95.88 125 VAL A CA 1
ATOM 948 C C . VAL A 1 125 ? -12.497 -5.253 13.578 1.00 95.88 125 VAL A C 1
ATOM 950 O O . VAL A 1 125 ? -12.869 -6.198 14.263 1.00 95.88 125 VAL A O 1
ATOM 953 N N . GLN A 1 126 ? -11.200 -5.042 13.333 1.00 96.00 126 GLN A N 1
ATOM 954 C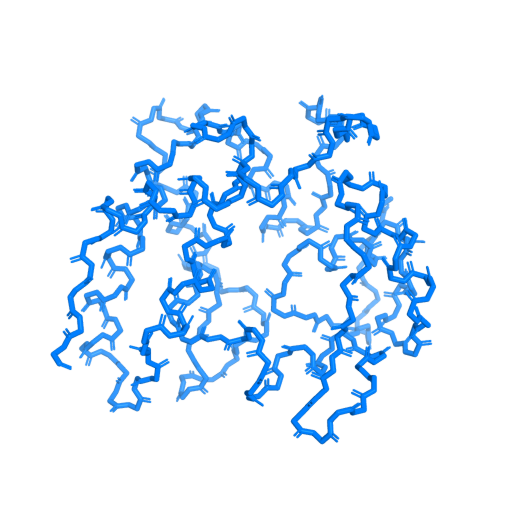 CA . GLN A 1 126 ? -10.191 -6.057 13.656 1.00 96.00 126 GLN A CA 1
ATOM 955 C C . GLN A 1 126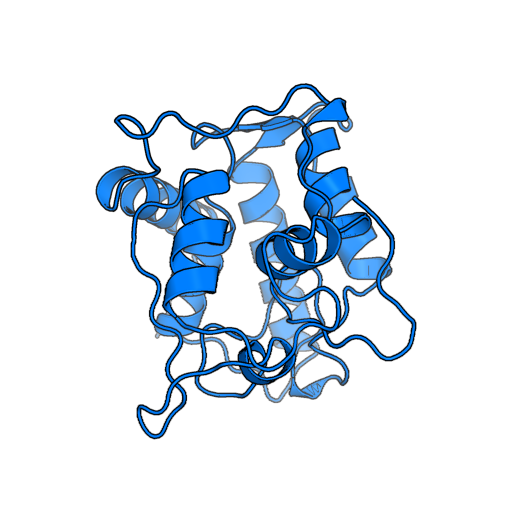 ? -9.976 -6.267 15.154 1.00 96.00 126 GLN A C 1
ATOM 957 O O . GLN A 1 126 ? -9.685 -7.375 15.585 1.00 96.00 126 GLN A O 1
ATOM 962 N N . LYS A 1 127 ? -10.225 -5.251 15.989 1.00 94.50 127 LYS A N 1
ATOM 963 C CA . LYS A 1 127 ? -10.264 -5.439 17.449 1.00 94.50 127 LYS A CA 1
ATOM 964 C C . LYS A 1 127 ? -11.345 -6.418 17.918 1.00 94.50 127 LYS A C 1
ATOM 966 O O . LYS A 1 127 ? -11.236 -6.924 19.030 1.00 94.50 127 LYS A O 1
ATOM 971 N N . LYS A 1 128 ? -12.402 -6.619 17.127 1.00 95.44 128 LYS A N 1
ATOM 972 C CA . LYS A 1 128 ? -13.488 -7.563 17.422 1.00 95.44 128 LYS A CA 1
ATOM 973 C C . LYS A 1 128 ? -13.245 -8.909 16.745 1.00 95.44 128 LYS A C 1
ATOM 975 O O . LYS A 1 128 ? -13.442 -9.942 17.374 1.00 95.44 128 LYS A O 1
ATOM 980 N N . ASP A 1 129 ? -12.785 -8.870 15.498 1.00 95.44 129 ASP A N 1
ATOM 981 C CA . ASP A 1 129 ? -12.802 -10.027 14.601 1.00 95.44 129 ASP A CA 1
ATOM 982 C C . ASP A 1 129 ? -11.455 -10.770 14.529 1.00 95.44 129 ASP A C 1
ATOM 984 O O . ASP A 1 129 ? -11.399 -11.893 14.028 1.00 95.44 129 ASP A O 1
ATOM 988 N N . ASN A 1 130 ? -10.366 -10.182 15.039 1.00 95.69 130 ASN A N 1
ATOM 989 C CA . ASN A 1 130 ? -9.042 -10.802 15.102 1.00 95.69 130 ASN A CA 1
ATOM 990 C C . ASN A 1 130 ? -8.561 -10.916 16.565 1.00 95.69 130 ASN A C 1
ATOM 992 O O . ASN A 1 130 ? -7.909 -10.008 17.084 1.00 95.69 130 ASN A O 1
ATOM 996 N N . PRO A 1 131 ? -8.838 -12.042 17.253 1.00 92.25 131 PRO A N 1
ATOM 997 C CA . PRO A 1 131 ? -8.337 -12.287 18.608 1.00 92.25 131 PRO A CA 1
ATOM 998 C C . PRO A 1 131 ? -6.803 -12.288 18.718 1.00 92.25 131 PRO A C 1
ATOM 1000 O O . PRO A 1 131 ? -6.271 -12.083 19.806 1.00 92.25 131 PRO A O 1
ATOM 1003 N N . GLY A 1 132 ? -6.100 -12.528 17.606 1.00 90.00 132 GLY A N 1
ATOM 1004 C CA . GLY A 1 132 ? -4.640 -12.532 17.508 1.00 90.00 132 GLY A CA 1
ATOM 1005 C C . GLY A 1 132 ? -4.043 -11.211 17.023 1.00 90.00 132 GLY A C 1
ATOM 1006 O O . GLY A 1 132 ? -2.894 -11.216 16.596 1.00 90.00 132 GLY A O 1
ATOM 1007 N N . LEU A 1 133 ? -4.802 -10.108 17.058 1.00 92.25 133 LEU A N 1
ATOM 1008 C CA . LEU A 1 133 ? -4.413 -8.819 16.484 1.00 92.25 133 LEU A CA 1
ATOM 1009 C C . LEU A 1 133 ? -3.035 -8.328 16.961 1.00 92.25 133 LEU A C 1
ATOM 1011 O O . LEU A 1 133 ? -2.840 -8.007 18.137 1.00 92.25 133 LEU A O 1
ATOM 1015 N N . LEU A 1 134 ? -2.113 -8.154 16.014 1.00 90.00 134 LEU A N 1
ATOM 1016 C CA . LEU A 1 134 ? -0.780 -7.595 16.221 1.00 90.00 134 LEU A CA 1
ATOM 1017 C C . LEU A 1 134 ? -0.694 -6.181 15.644 1.00 90.00 134 LEU A C 1
ATOM 1019 O O . LEU A 1 134 ? -0.260 -5.952 14.516 1.00 90.00 134 LEU A O 1
ATOM 1023 N N . TYR A 1 135 ? -1.070 -5.192 16.456 1.00 91.25 135 TYR A N 1
ATOM 1024 C CA . TYR A 1 135 ? -1.057 -3.792 16.036 1.00 91.25 135 TYR A CA 1
ATOM 1025 C C . TYR A 1 135 ? -0.543 -2.867 17.139 1.00 91.25 135 TYR A C 1
ATOM 1027 O O . TYR A 1 135 ? -1.320 -2.307 17.910 1.00 91.25 135 TYR A O 1
ATOM 1035 N N . GLY A 1 136 ? 0.782 -2.732 17.231 1.00 90.69 136 GLY A N 1
ATOM 1036 C CA . GLY A 1 136 ? 1.474 -1.888 18.207 1.00 90.69 136 GLY A CA 1
ATOM 1037 C C . GLY A 1 136 ? 1.940 -0.534 17.647 1.00 90.69 136 GLY A C 1
ATOM 1038 O O . GLY A 1 136 ? 1.617 -0.167 16.512 1.00 90.69 136 GLY A O 1
ATOM 1039 N N . PRO A 1 137 ? 2.750 0.225 18.414 1.00 89.19 137 PRO A N 1
ATOM 1040 C CA . PRO A 1 137 ? 3.232 1.551 18.011 1.00 89.19 137 PRO A CA 1
ATOM 1041 C C . PRO A 1 137 ? 4.017 1.571 16.692 1.00 89.19 137 PRO A C 1
ATOM 1043 O O . PRO A 1 137 ? 3.926 2.536 15.929 1.00 89.19 137 PRO A O 1
ATOM 1046 N N . LEU A 1 138 ? 4.792 0.517 16.409 1.00 85.12 138 LEU A N 1
ATOM 1047 C CA . LEU A 1 138 ? 5.558 0.408 15.167 1.00 85.12 138 LEU A CA 1
ATOM 1048 C C . LEU A 1 138 ? 4.634 0.179 13.964 1.00 85.12 138 LEU A C 1
ATOM 1050 O O . LEU A 1 138 ? 4.714 0.940 13.000 1.00 85.12 138 LEU A O 1
ATOM 1054 N N . GLN A 1 139 ? 3.721 -0.794 14.050 1.00 88.44 139 GLN A N 1
ATOM 1055 C CA . GLN A 1 139 ? 2.722 -1.079 13.011 1.00 88.44 139 GLN A CA 1
ATOM 1056 C C . GLN A 1 139 ? 1.840 0.147 12.746 1.00 88.44 139 GLN A C 1
ATOM 1058 O O . GLN A 1 139 ? 1.580 0.519 11.603 1.00 88.44 139 GLN A O 1
ATOM 1063 N N . TYR A 1 140 ? 1.461 0.867 13.802 1.00 90.06 140 TYR A N 1
ATOM 1064 C CA . TYR A 1 140 ? 0.708 2.110 13.676 1.00 90.06 140 TYR A CA 1
ATOM 1065 C C . TYR A 1 140 ? 1.462 3.221 12.941 1.00 90.06 140 TYR A C 1
ATOM 1067 O O . TYR A 1 140 ? 0.895 3.945 12.127 1.00 90.06 140 TYR A O 1
ATOM 1075 N N . ARG A 1 141 ? 2.764 3.367 13.186 1.00 85.50 141 ARG A N 1
ATOM 1076 C CA . ARG A 1 141 ? 3.576 4.329 12.432 1.00 85.50 141 ARG A CA 1
ATOM 1077 C C . ARG A 1 141 ? 3.696 3.942 10.961 1.00 85.50 141 ARG A C 1
ATOM 1079 O O . ARG A 1 141 ? 3.599 4.820 10.104 1.00 85.50 141 ARG A O 1
ATOM 1086 N N . ILE A 1 142 ? 3.917 2.657 10.680 1.00 84.00 142 ILE A N 1
ATOM 1087 C CA . ILE A 1 142 ? 4.044 2.144 9.311 1.00 84.00 142 ILE A CA 1
ATOM 1088 C C . ILE A 1 142 ? 2.733 2.375 8.559 1.00 84.00 142 ILE A C 1
ATOM 1090 O O . ILE A 1 142 ? 2.738 3.090 7.561 1.00 84.00 142 ILE A O 1
ATOM 1094 N N . SER A 1 143 ? 1.608 1.925 9.112 1.00 88.88 143 SER A N 1
ATOM 1095 C CA . SER A 1 143 ? 0.272 2.112 8.531 1.00 88.88 143 SER A CA 1
ATOM 1096 C C . SER A 1 143 ? -0.096 3.564 8.215 1.00 88.88 143 SER A C 1
ATOM 1098 O O . SER A 1 143 ? -0.729 3.845 7.197 1.00 88.88 143 SER A O 1
ATOM 1100 N N . CYS A 1 144 ? 0.298 4.515 9.067 1.00 87.69 144 CYS A N 1
ATOM 1101 C CA . CYS A 1 144 ? 0.072 5.936 8.808 1.00 87.69 144 CYS A CA 1
ATOM 1102 C C . CYS A 1 144 ? 0.956 6.457 7.667 1.00 87.69 144 CYS A C 1
ATOM 1104 O O . CYS A 1 144 ? 0.536 7.333 6.913 1.00 87.69 144 CYS A O 1
ATOM 1106 N N . ALA A 1 145 ? 2.180 5.938 7.533 1.00 81.88 145 ALA A N 1
ATOM 1107 C CA . ALA A 1 145 ? 3.072 6.279 6.428 1.00 81.88 145 ALA A CA 1
ATOM 1108 C C . ALA A 1 145 ? 2.583 5.713 5.081 1.00 81.88 145 ALA A C 1
ATOM 1110 O O . ALA A 1 145 ? 2.792 6.362 4.060 1.00 81.88 145 ALA A O 1
ATOM 1111 N N . GLU A 1 146 ? 1.886 4.569 5.068 1.00 84.06 146 GLU A N 1
ATOM 1112 C CA . GLU A 1 146 ? 1.278 4.003 3.850 1.00 84.06 146 GLU A CA 1
ATOM 1113 C C . GLU A 1 146 ? 0.254 4.945 3.209 1.00 84.06 146 GLU A C 1
ATOM 1115 O O . GLU A 1 146 ? 0.114 4.958 1.996 1.00 84.06 146 GLU A O 1
ATOM 1120 N N . ILE A 1 147 ? -0.458 5.739 4.014 1.00 79.44 147 ILE A N 1
ATOM 1121 C CA . ILE A 1 147 ? -1.551 6.627 3.580 1.00 79.44 147 ILE A CA 1
ATOM 1122 C C . ILE A 1 147 ? -1.028 7.964 3.020 1.00 79.44 147 ILE A C 1
ATOM 1124 O O . ILE A 1 147 ? -1.789 8.761 2.472 1.00 79.44 147 ILE A O 1
ATOM 1128 N N . ALA A 1 148 ? 0.279 8.222 3.101 1.00 69.12 148 ALA A N 1
ATOM 1129 C CA . ALA A 1 148 ? 0.895 9.455 2.620 1.00 69.12 148 ALA A CA 1
ATOM 1130 C C . ALA A 1 148 ? 1.043 9.493 1.079 1.00 69.12 148 ALA A C 1
ATOM 1132 O O . ALA A 1 148 ? 2.149 9.603 0.548 1.00 69.12 148 ALA A O 1
ATOM 1133 N N . PHE A 1 149 ? -0.077 9.400 0.355 1.00 67.06 149 PHE A N 1
ATOM 1134 C CA . PHE A 1 149 ? -0.155 9.511 -1.103 1.00 67.06 149 PHE A CA 1
ATOM 1135 C C . PHE A 1 149 ? -0.405 10.953 -1.577 1.00 67.06 149 PHE A C 1
ATOM 1137 O O . PHE A 1 149 ? -0.779 11.842 -0.812 1.00 67.06 149 PHE A O 1
ATOM 1144 N N . GLY A 1 150 ? -0.233 11.171 -2.885 1.00 62.09 150 GLY A N 1
ATOM 1145 C CA . GLY A 1 150 ? -0.675 12.395 -3.555 1.00 62.09 150 GLY A CA 1
ATOM 1146 C C . GLY A 1 150 ? 0.166 13.625 -3.217 1.00 62.09 150 GLY A C 1
ATOM 1147 O O . GLY A 1 150 ? 1.397 13.557 -3.171 1.00 62.09 150 GLY A O 1
ATOM 1148 N N . ASP A 1 151 ? -0.505 14.759 -3.033 1.00 64.62 151 ASP A N 1
ATOM 1149 C CA . ASP A 1 151 ? 0.091 16.048 -2.649 1.00 64.62 151 ASP A CA 1
ATOM 1150 C C . ASP A 1 151 ? 0.215 16.231 -1.121 1.00 64.62 151 ASP A C 1
ATOM 1152 O O . ASP A 1 151 ? 0.593 17.302 -0.649 1.00 64.62 151 ASP A O 1
ATOM 1156 N N . GLY A 1 152 ? -0.095 15.183 -0.348 1.00 67.12 152 GLY A N 1
ATOM 1157 C CA . GLY A 1 152 ? -0.134 15.203 1.116 1.00 67.12 152 GLY A CA 1
ATOM 1158 C C . GLY A 1 152 ? -1.507 15.534 1.714 1.00 67.12 152 GLY A C 1
ATOM 1159 O O . GLY A 1 152 ? -1.676 15.413 2.929 1.00 67.12 152 GLY A O 1
ATOM 1160 N N . ASN A 1 153 ? -2.491 15.907 0.890 1.00 75.56 153 ASN A N 1
ATOM 1161 C CA . ASN A 1 153 ? -3.867 16.171 1.314 1.00 75.56 153 ASN A CA 1
ATOM 1162 C C . ASN A 1 153 ? -4.899 15.372 0.518 1.00 75.56 153 ASN A C 1
ATOM 1164 O O . ASN A 1 153 ? -5.850 14.861 1.105 1.00 75.56 153 ASN A O 1
ATOM 1168 N N . THR A 1 154 ? -4.733 15.280 -0.801 1.00 86.69 154 THR A N 1
ATOM 1169 C CA . THR A 1 154 ? -5.684 14.616 -1.693 1.00 86.69 154 THR A CA 1
ATOM 1170 C C . THR A 1 154 ? -4.978 13.805 -2.774 1.00 86.69 154 THR A C 1
ATOM 1172 O O . THR A 1 154 ? -3.834 14.062 -3.162 1.00 86.69 154 THR A O 1
ATOM 1175 N N . VAL A 1 155 ? -5.679 12.797 -3.281 1.00 90.50 155 VAL A N 1
ATOM 1176 C CA . VAL A 1 155 ? -5.271 12.010 -4.442 1.00 90.50 155 VAL A CA 1
ATOM 1177 C C . VAL A 1 155 ? -6.490 11.779 -5.340 1.00 90.50 155 VAL A C 1
ATOM 1179 O O . VAL A 1 155 ? -7.573 11.503 -4.821 1.00 90.50 155 VAL A O 1
ATOM 1182 N N . PRO A 1 156 ? -6.367 11.885 -6.677 1.00 93.44 156 PRO A N 1
ATOM 1183 C CA . PRO A 1 156 ? -7.457 11.524 -7.576 1.00 93.44 156 PRO A CA 1
ATOM 1184 C C . PRO A 1 156 ? -7.917 10.091 -7.323 1.00 93.44 156 PRO A C 1
ATOM 1186 O O . PRO A 1 156 ? -7.096 9.177 -7.216 1.00 93.44 156 PRO A O 1
ATOM 1189 N N . TRP A 1 157 ? -9.228 9.881 -7.248 1.00 94.62 157 TRP A N 1
ATOM 1190 C CA . TRP A 1 157 ? -9.786 8.571 -6.914 1.00 94.62 157 TRP A CA 1
ATOM 1191 C C . TRP A 1 157 ? -9.362 7.493 -7.923 1.00 94.62 157 TRP A C 1
ATOM 1193 O O . TRP A 1 157 ? -9.019 6.372 -7.547 1.00 94.62 157 TRP A O 1
ATOM 1203 N N . GLU A 1 158 ? -9.260 7.850 -9.206 1.00 95.75 158 GLU A N 1
ATOM 1204 C CA . GLU A 1 158 ? -8.801 6.927 -10.247 1.00 95.75 158 GLU A CA 1
ATOM 1205 C C . GLU A 1 158 ? -7.353 6.461 -10.047 1.00 95.75 158 GLU A C 1
ATOM 1207 O O . GLU A 1 158 ? -7.006 5.351 -10.450 1.00 95.75 158 GLU A O 1
ATOM 1212 N N . TYR A 1 159 ? -6.511 7.262 -9.383 1.00 94.88 159 TYR A N 1
ATOM 1213 C CA . TYR A 1 159 ? -5.140 6.858 -9.068 1.00 94.88 159 TYR A CA 1
ATOM 1214 C C . TYR A 1 159 ? -5.138 5.782 -7.988 1.00 94.88 159 TYR A C 1
ATOM 1216 O O . TYR A 1 159 ? -4.363 4.828 -8.071 1.00 94.88 159 TYR A O 1
ATOM 1224 N N . VAL A 1 160 ? -6.029 5.915 -7.001 1.00 94.50 160 VAL A N 1
ATOM 1225 C CA . VAL A 1 160 ? -6.228 4.905 -5.958 1.00 94.50 160 VAL A CA 1
ATOM 1226 C C . VAL A 1 160 ? -6.752 3.615 -6.581 1.00 94.50 160 VAL A C 1
ATOM 1228 O O . VAL A 1 160 ? -6.186 2.555 -6.323 1.00 94.50 160 VAL A O 1
ATOM 1231 N N . ARG A 1 161 ? -7.755 3.696 -7.468 1.00 95.94 161 ARG A N 1
ATOM 1232 C CA . ARG A 1 161 ? -8.269 2.533 -8.210 1.00 95.94 161 ARG A CA 1
ATOM 1233 C C . ARG A 1 161 ? -7.158 1.833 -8.994 1.00 95.94 161 ARG A C 1
ATOM 1235 O O . ARG A 1 161 ? -6.949 0.638 -8.805 1.00 95.94 161 ARG A O 1
ATOM 1242 N N . ALA A 1 162 ? -6.416 2.563 -9.825 1.00 96.31 162 ALA A N 1
ATOM 1243 C CA . ALA A 1 162 ? -5.348 1.981 -10.638 1.00 96.31 162 ALA A CA 1
ATOM 1244 C C . ALA A 1 162 ? -4.263 1.310 -9.778 1.00 96.31 162 ALA A C 1
ATOM 1246 O O . ALA A 1 162 ? -3.792 0.223 -10.109 1.00 96.31 162 ALA A O 1
ATOM 1247 N N . LEU A 1 163 ? -3.882 1.921 -8.653 1.00 95.06 163 LEU A N 1
ATOM 1248 C CA . LEU A 1 163 ? -2.834 1.378 -7.795 1.00 95.06 163 LEU A CA 1
ATOM 1249 C C . LEU A 1 163 ? -3.304 0.167 -6.980 1.00 95.06 163 LEU A C 1
ATOM 1251 O O . LEU A 1 163 ? -2.596 -0.830 -6.934 1.00 95.06 163 LEU A O 1
ATOM 1255 N N . PHE A 1 164 ? -4.460 0.245 -6.322 1.00 95.50 164 PHE A N 1
ATOM 1256 C CA . PHE A 1 164 ? -4.894 -0.794 -5.383 1.00 95.50 164 PHE A CA 1
ATOM 1257 C C . PHE A 1 164 ? -5.667 -1.935 -6.045 1.00 95.50 164 PHE A C 1
ATOM 1259 O O . PHE A 1 164 ? -5.547 -3.068 -5.588 1.00 95.50 164 PHE A O 1
ATOM 1266 N N . VAL A 1 165 ? -6.439 -1.657 -7.102 1.00 95.94 165 VAL A N 1
ATOM 1267 C CA . VAL A 1 165 ? -7.246 -2.672 -7.802 1.00 95.94 165 VAL A CA 1
ATOM 1268 C C . VAL A 1 165 ? -6.465 -3.297 -8.950 1.00 95.94 165 VAL A C 1
ATOM 1270 O O . VAL A 1 165 ? -6.448 -4.513 -9.098 1.00 95.94 165 VAL A O 1
ATOM 1273 N N . GLU A 1 166 ? -5.823 -2.473 -9.779 1.00 96.31 166 GLU A N 1
ATOM 1274 C CA . GLU A 1 166 ? -5.155 -2.951 -10.999 1.00 96.31 166 GLU A CA 1
ATOM 1275 C C . GLU A 1 166 ? -3.656 -3.210 -10.804 1.00 96.31 166 GLU A C 1
ATOM 1277 O O . GLU A 1 166 ? -2.993 -3.689 -11.732 1.00 96.31 166 GLU A O 1
ATOM 1282 N N . GLU A 1 167 ? -3.118 -2.834 -9.635 1.00 96.38 167 GLU A N 1
ATOM 1283 C CA . GLU A 1 167 ? -1.684 -2.816 -9.334 1.00 96.38 167 GLU A CA 1
ATOM 1284 C C . GLU A 1 167 ? -0.901 -2.240 -10.514 1.00 96.38 167 GLU A C 1
ATOM 1286 O O . GLU A 1 167 ? -0.039 -2.877 -11.130 1.00 96.38 167 GLU A O 1
ATOM 1291 N N . ARG A 1 168 ? -1.283 -1.016 -10.887 1.00 96.50 168 ARG A N 1
ATOM 1292 C CA . ARG A 1 168 ? -0.794 -0.291 -12.054 1.00 96.50 168 ARG A CA 1
ATOM 1293 C C . ARG A 1 168 ? -0.522 1.162 -11.690 1.00 96.50 168 ARG A C 1
ATOM 1295 O O . ARG A 1 168 ? -1.362 1.855 -11.134 1.00 96.50 168 ARG A O 1
ATOM 1302 N N . LEU A 1 169 ? 0.637 1.671 -12.109 1.00 95.06 169 LEU A N 1
ATOM 1303 C CA . LEU A 1 169 ? 0.907 3.110 -12.044 1.00 95.06 169 LEU A CA 1
ATOM 1304 C C . LEU A 1 169 ? -0.127 3.913 -12.873 1.00 95.06 169 LEU A C 1
ATOM 1306 O O . LEU A 1 169 ? -0.332 3.575 -14.050 1.00 95.06 169 LEU A O 1
ATOM 1310 N N . PRO A 1 170 ? -0.725 4.987 -12.322 1.00 94.94 170 PRO A N 1
ATOM 1311 C CA . PRO A 1 170 ? -1.831 5.723 -12.945 1.00 94.94 170 PRO A CA 1
ATOM 1312 C C . PRO A 1 170 ? -1.418 6.701 -14.065 1.00 94.94 170 PRO A C 1
ATOM 1314 O O . PRO A 1 170 ? -1.899 7.828 -14.164 1.00 94.94 170 PRO A O 1
ATOM 1317 N N . VAL A 1 171 ? -0.476 6.298 -14.922 1.00 93.94 171 VAL A N 1
ATOM 1318 C CA . VAL A 1 171 ? 0.060 7.155 -15.998 1.00 93.94 171 VAL A CA 1
ATOM 1319 C C . VAL A 1 171 ? -1.019 7.517 -17.026 1.00 93.94 171 VAL A C 1
ATOM 1321 O O . VAL A 1 171 ? -1.006 8.626 -17.554 1.00 93.94 171 VAL A O 1
ATOM 1324 N N . LYS A 1 172 ? -1.967 6.606 -17.299 1.00 94.88 172 LYS A N 1
ATOM 1325 C CA . LYS A 1 172 ? -3.073 6.844 -18.246 1.00 94.88 172 LYS A CA 1
ATOM 1326 C C . LYS A 1 172 ? -4.052 7.897 -17.727 1.00 94.88 172 LYS A C 1
ATOM 1328 O O . LYS A 1 172 ? -4.591 8.664 -18.511 1.00 94.88 172 LYS A O 1
ATOM 1333 N N . GLU A 1 173 ? -4.224 7.943 -16.414 1.00 94.50 173 GLU A N 1
ATOM 1334 C CA . GLU A 1 173 ? -5.075 8.879 -15.687 1.00 94.50 173 GLU A CA 1
ATOM 1335 C C . GLU A 1 173 ? -4.398 10.256 -15.514 1.00 94.50 173 GLU A C 1
ATOM 1337 O O . GLU A 1 173 ? -4.985 11.178 -14.960 1.00 94.50 173 GLU A O 1
ATOM 1342 N N . GLY A 1 174 ? -3.159 10.417 -15.999 1.00 92.12 174 GLY A N 1
ATOM 1343 C CA . GLY A 1 174 ? -2.424 11.683 -15.982 1.00 92.12 174 GLY A CA 1
ATOM 1344 C C . GLY A 1 174 ? -1.383 11.804 -14.869 1.00 92.12 174 GLY A C 1
ATOM 1345 O O . GLY A 1 174 ? -0.728 12.847 -14.764 1.00 92.12 174 GLY A O 1
ATOM 1346 N N . TRP A 1 175 ? -1.171 10.756 -14.064 1.00 90.69 175 TRP A N 1
ATOM 1347 C CA . TRP A 1 175 ? -0.136 10.777 -13.034 1.00 90.69 175 TRP A CA 1
ATOM 1348 C C . TRP A 1 175 ? 1.254 10.889 -13.657 1.00 90.69 175 TRP A C 1
ATOM 1350 O O . TRP A 1 175 ? 1.597 10.207 -14.627 1.00 90.69 175 TRP A O 1
ATOM 1360 N N . LYS A 1 176 ? 2.085 11.732 -13.047 1.00 86.19 176 LYS A N 1
ATOM 1361 C CA . LYS A 1 176 ? 3.492 11.899 -13.402 1.00 86.19 176 LYS A CA 1
ATOM 1362 C C . LYS A 1 176 ? 4.341 11.649 -12.158 1.00 86.19 176 LYS A C 1
ATOM 1364 O O . LYS A 1 176 ? 3.995 12.170 -11.094 1.00 86.19 176 LYS A O 1
ATOM 1369 N N . PRO A 1 177 ? 5.460 10.911 -12.271 1.00 78.44 177 PRO A N 1
ATOM 1370 C CA . PRO A 1 177 ? 6.403 10.783 -11.173 1.00 78.44 177 PRO A CA 1
ATOM 1371 C C . PRO A 1 177 ? 6.850 12.153 -10.669 1.00 78.44 177 PRO A C 1
ATOM 1373 O O . PRO A 1 177 ? 7.082 13.075 -11.460 1.00 78.44 177 PRO A O 1
ATOM 1376 N N . ARG A 1 178 ? 7.014 12.280 -9.351 1.00 70.75 178 ARG A N 1
ATOM 1377 C CA . ARG A 1 178 ? 7.611 13.482 -8.765 1.00 70.75 178 ARG A CA 1
ATOM 1378 C C . ARG A 1 178 ? 9.029 13.667 -9.313 1.00 70.75 178 ARG A C 1
ATOM 1380 O O . ARG A 1 178 ? 9.779 12.702 -9.470 1.00 70.75 178 ARG A O 1
ATOM 1387 N N . ARG A 1 179 ? 9.393 14.914 -9.629 1.00 63.19 179 ARG A N 1
ATOM 1388 C CA . ARG A 1 179 ? 10.730 15.244 -10.150 1.00 63.19 179 ARG A CA 1
ATOM 1389 C C . ARG A 1 179 ? 11.796 14.909 -9.103 1.00 63.19 179 ARG A C 1
ATOM 1391 O O . ARG A 1 179 ? 11.529 14.981 -7.911 1.00 63.19 179 ARG A O 1
ATOM 1398 N N . TRP A 1 180 ? 13.013 14.588 -9.540 1.00 52.34 180 TRP A N 1
ATOM 1399 C CA . TRP A 1 180 ? 14.090 14.105 -8.661 1.00 52.34 180 TRP A CA 1
ATOM 1400 C C . TRP A 1 180 ? 14.532 15.101 -7.570 1.00 52.34 180 TRP A C 1
ATOM 1402 O O . TRP A 1 180 ? 15.027 14.672 -6.536 1.00 52.34 180 TRP A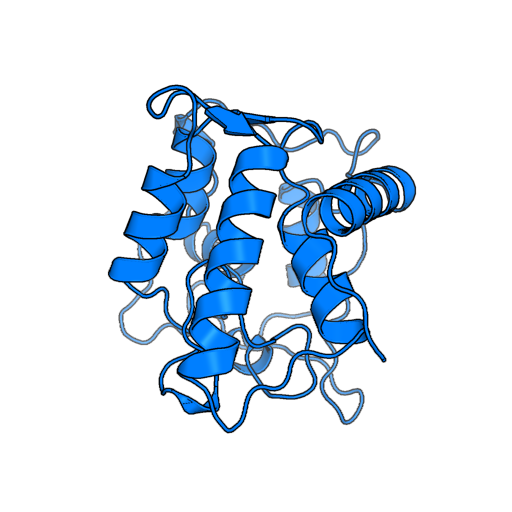 O 1
ATOM 1412 N N . TRP A 1 181 ? 14.292 16.404 -7.750 1.00 51.09 181 TRP A N 1
ATOM 1413 C CA . TRP A 1 181 ? 14.510 17.442 -6.727 1.00 51.09 181 TRP A CA 1
ATOM 1414 C C . TRP A 1 181 ? 13.282 17.725 -5.836 1.00 51.09 181 TRP A C 1
ATOM 1416 O O . TRP A 1 181 ? 13.380 18.475 -4.872 1.00 51.09 181 TRP A O 1
ATOM 1426 N N . HIS A 1 182 ? 12.136 17.106 -6.141 1.00 55.19 182 HIS A N 1
ATOM 1427 C CA . HIS A 1 182 ? 10.900 17.091 -5.345 1.00 55.19 182 HIS A CA 1
ATOM 1428 C C . HIS A 1 182 ? 10.487 15.649 -5.009 1.00 55.19 182 HIS A C 1
ATOM 1430 O O . HIS A 1 182 ? 9.298 15.326 -4.959 1.00 55.19 182 HIS A O 1
ATOM 1436 N N . THR A 1 183 ? 11.452 14.741 -4.826 1.00 57.78 183 THR A N 1
ATOM 1437 C CA . THR A 1 183 ? 11.145 13.404 -4.299 1.00 57.78 183 THR A CA 1
ATOM 1438 C C . THR A 1 183 ? 10.462 13.546 -2.951 1.00 57.78 183 THR A C 1
ATOM 1440 O O . THR A 1 183 ? 10.809 14.474 -2.219 1.00 57.78 183 THR A O 1
ATOM 1443 N N . LEU A 1 184 ? 9.536 12.639 -2.619 1.00 62.72 184 LEU A N 1
ATOM 1444 C CA . LEU A 1 184 ? 8.878 12.647 -1.312 1.00 62.72 184 LEU A CA 1
ATOM 1445 C C . LEU A 1 184 ? 9.964 12.575 -0.230 1.00 62.72 184 LEU A C 1
ATOM 1447 O O . LEU A 1 184 ? 10.593 11.536 -0.014 1.00 62.72 184 LEU A O 1
ATOM 1451 N N . GLY A 1 185 ? 10.255 13.724 0.372 1.00 63.84 185 GLY A N 1
ATOM 1452 C CA . GLY A 1 185 ? 11.336 13.849 1.332 1.00 63.84 185 GLY A CA 1
ATOM 1453 C C . GLY A 1 185 ? 10.946 13.179 2.640 1.00 63.84 185 GLY A C 1
ATOM 1454 O O . GLY A 1 185 ? 9.763 13.045 2.954 1.00 63.84 185 GLY A O 1
ATOM 1455 N N . PHE A 1 186 ? 11.943 12.824 3.453 1.00 66.25 186 PHE A N 1
ATOM 1456 C CA . PHE A 1 186 ? 11.702 12.327 4.810 1.00 66.25 186 PHE A CA 1
ATOM 1457 C C . PHE A 1 186 ? 10.771 13.259 5.601 1.00 66.25 186 PHE A C 1
ATOM 1459 O O . PHE A 1 186 ? 9.880 12.787 6.299 1.00 66.25 186 PHE A O 1
ATOM 1466 N N . TRP A 1 187 ? 10.931 14.574 5.432 1.00 69.31 187 TRP A N 1
ATOM 1467 C CA . TRP A 1 187 ? 10.113 15.592 6.087 1.00 69.31 187 TRP A CA 1
ATOM 1468 C C . TRP A 1 187 ? 8.651 15.595 5.638 1.00 69.31 187 TRP A C 1
ATOM 1470 O O . TRP A 1 187 ? 7.765 15.656 6.485 1.00 69.31 187 TRP A O 1
ATOM 1480 N N . GLU A 1 188 ? 8.387 15.503 4.333 1.00 72.81 188 GLU A N 1
ATOM 1481 C CA . GLU A 1 188 ? 7.022 15.488 3.793 1.00 72.81 188 GLU A CA 1
ATOM 1482 C C . GLU A 1 188 ? 6.291 14.210 4.218 1.00 72.81 188 GLU A C 1
ATOM 1484 O O . GLU A 1 188 ? 5.199 14.286 4.777 1.00 72.81 188 GLU A O 1
ATOM 1489 N N . LEU A 1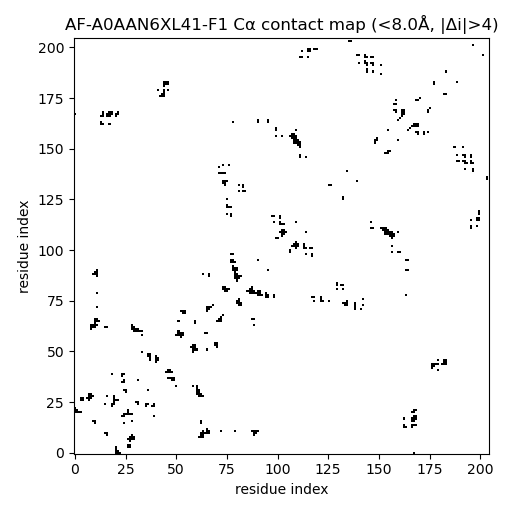 189 ? 6.943 13.050 4.072 1.00 75.50 189 LEU A N 1
ATOM 1490 C CA . LEU A 1 189 ? 6.407 11.769 4.532 1.00 75.50 189 LEU A CA 1
ATOM 1491 C C . LEU A 1 189 ? 6.132 11.781 6.041 1.00 75.50 189 LEU A C 1
ATOM 1493 O O . LEU A 1 189 ? 5.056 11.376 6.475 1.00 75.50 189 LEU A O 1
ATOM 1497 N N . SER A 1 190 ? 7.084 12.274 6.841 1.00 78.12 190 SER A N 1
ATOM 1498 C CA . SER A 1 190 ? 6.930 12.348 8.298 1.00 78.12 190 SER A CA 1
ATOM 1499 C C . SER A 1 190 ? 5.783 13.273 8.691 1.00 78.12 190 SER A C 1
ATOM 1501 O O . SER A 1 190 ? 4.981 12.915 9.548 1.00 78.12 190 SER A O 1
ATOM 1503 N N . ARG A 1 191 ? 5.653 14.439 8.048 1.00 82.56 191 ARG A N 1
ATOM 1504 C CA . ARG A 1 191 ? 4.574 15.392 8.328 1.00 82.56 191 ARG A CA 1
ATOM 1505 C C . ARG A 1 191 ? 3.204 14.808 7.992 1.00 82.56 191 ARG A C 1
ATOM 1507 O O . ARG A 1 191 ? 2.301 14.889 8.823 1.00 82.56 191 ARG A O 1
ATOM 1514 N N . THR A 1 192 ? 3.052 14.201 6.816 1.00 79.31 192 THR A N 1
ATOM 1515 C CA . THR A 1 192 ? 1.787 13.572 6.408 1.00 79.31 192 THR A CA 1
ATOM 1516 C C . THR A 1 192 ? 1.453 12.384 7.306 1.00 79.31 192 THR A C 1
ATOM 1518 O O . THR A 1 192 ? 0.324 12.280 7.772 1.00 79.31 192 THR A O 1
ATOM 1521 N N . SER A 1 193 ? 2.437 11.547 7.645 1.00 83.44 193 SER A N 1
ATOM 1522 C CA . SER A 1 193 ? 2.259 10.424 8.576 1.00 83.44 193 SER A CA 1
ATOM 1523 C C . SER A 1 193 ? 1.815 10.893 9.970 1.00 83.44 193 SER A C 1
ATOM 1525 O O . SER A 1 193 ? 0.890 10.318 10.538 1.00 83.44 193 SER A O 1
ATOM 1527 N N . ILE A 1 194 ? 2.387 11.985 10.500 1.00 85.75 194 ILE A N 1
ATOM 1528 C CA . ILE A 1 194 ? 1.951 12.590 11.772 1.00 85.75 194 ILE A CA 1
ATOM 1529 C C . ILE A 1 194 ? 0.516 13.125 11.667 1.00 85.75 194 ILE A C 1
ATOM 1531 O O . ILE A 1 194 ? -0.281 12.881 12.572 1.00 85.75 194 ILE A O 1
ATOM 1535 N N . LYS A 1 195 ? 0.161 13.810 10.568 1.00 87.25 195 LYS A N 1
ATOM 1536 C CA . LYS A 1 195 ? -1.215 14.281 10.323 1.00 87.25 195 LYS A CA 1
ATOM 1537 C C . LYS A 1 195 ? -2.198 13.105 10.318 1.00 87.25 195 LYS A C 1
ATOM 1539 O O . LYS A 1 195 ? -3.208 13.154 11.013 1.00 87.25 195 LYS A O 1
ATOM 1544 N N . VAL A 1 196 ? -1.882 12.028 9.594 1.00 87.56 196 VAL A N 1
ATOM 1545 C CA . VAL A 1 196 ? -2.691 10.797 9.572 1.00 87.56 196 VAL A CA 1
ATOM 1546 C C . VAL A 1 196 ? -2.802 10.206 10.975 1.00 87.56 196 VAL A C 1
ATOM 1548 O O . VAL A 1 196 ? -3.905 9.897 11.411 1.00 87.56 196 VAL A O 1
ATOM 1551 N N . ALA A 1 197 ? -1.703 10.110 11.725 1.00 88.94 197 ALA A N 1
ATOM 1552 C CA . ALA A 1 197 ? -1.715 9.571 13.082 1.00 88.94 197 ALA A CA 1
ATOM 1553 C C . ALA A 1 197 ? -2.585 10.403 14.045 1.00 88.94 197 ALA A C 1
ATOM 1555 O O . ALA A 1 197 ? -3.250 9.842 14.916 1.00 88.94 197 ALA A O 1
ATOM 1556 N N . GLN A 1 198 ? -2.620 11.728 13.888 1.00 90.56 198 GLN A N 1
ATOM 1557 C CA . GLN A 1 198 ? -3.524 12.598 14.646 1.00 90.56 198 GLN A CA 1
ATOM 1558 C C . GLN A 1 198 ? -4.986 12.371 14.253 1.00 90.56 198 GLN A C 1
ATOM 1560 O O . GLN A 1 198 ? -5.844 12.264 15.127 1.00 90.56 198 GLN A O 1
ATOM 1565 N N . LEU A 1 199 ? -5.263 12.256 12.950 1.00 91.88 199 LEU A N 1
ATOM 1566 C CA . LEU A 1 199 ? -6.608 12.001 12.440 1.00 91.88 199 LEU A CA 1
ATOM 1567 C C . LEU A 1 199 ? -7.134 10.637 12.884 1.00 91.88 199 LEU A C 1
ATOM 1569 O O . LEU A 1 199 ? -8.281 10.560 13.313 1.00 91.88 199 LEU A O 1
ATOM 1573 N N . VAL A 1 200 ? -6.316 9.581 12.809 1.00 91.94 200 VAL A N 1
ATOM 1574 C CA . VAL A 1 200 ? -6.675 8.210 13.206 1.00 91.94 200 VAL A CA 1
ATOM 1575 C C . VAL A 1 200 ? -6.815 8.094 14.729 1.00 91.94 200 VAL A C 1
ATOM 1577 O O . VAL A 1 200 ? -7.768 7.479 15.203 1.00 91.94 200 VAL A O 1
ATOM 1580 N N . GLY A 1 201 ? -5.935 8.739 15.500 1.00 91.62 201 GLY A N 1
ATOM 1581 C CA . GLY A 1 201 ? -6.134 8.968 16.934 1.00 91.62 201 GLY A CA 1
ATOM 1582 C C . GLY A 1 201 ? -5.982 7.739 17.837 1.00 91.62 201 GLY A C 1
ATOM 1583 O O . GLY A 1 201 ? -6.544 7.723 18.934 1.00 91.62 201 GLY A O 1
ATOM 1584 N N . VAL A 1 202 ? -5.238 6.707 17.419 1.00 89.44 202 VAL A N 1
ATOM 1585 C CA . VAL A 1 202 ? -4.956 5.548 18.286 1.00 89.44 202 VAL A CA 1
ATOM 1586 C C . VAL A 1 202 ? -4.039 5.961 19.435 1.00 89.44 202 VAL A C 1
ATOM 1588 O O . VAL A 1 202 ? -2.998 6.582 19.227 1.00 89.44 202 VAL A O 1
ATOM 1591 N N . LYS A 1 203 ? -4.414 5.567 20.654 1.00 86.75 203 LYS A N 1
ATOM 1592 C CA . LYS A 1 203 ? -3.587 5.691 21.857 1.00 86.75 203 LYS A CA 1
ATOM 1593 C C . LYS A 1 203 ? -3.156 4.301 22.305 1.00 86.75 203 LYS A C 1
ATOM 1595 O O . LYS A 1 203 ? -4.008 3.449 22.557 1.00 86.75 203 LYS A O 1
ATOM 1600 N N . PHE A 1 204 ? -1.849 4.092 22.399 1.00 82.94 204 PHE A N 1
ATOM 1601 C CA . PHE A 1 204 ? -1.273 2.909 23.030 1.00 82.94 204 PHE A CA 1
ATOM 1602 C C . PHE A 1 204 ? -1.196 3.151 24.538 1.00 82.94 204 PHE A C 1
ATOM 1604 O O . PHE A 1 204 ? -0.893 4.271 24.954 1.00 82.94 204 PHE A O 1
ATOM 1611 N N . LYS A 1 205 ? -1.571 2.139 25.322 1.00 67.94 205 LYS A N 1
ATOM 1612 C CA . LYS A 1 205 ? -1.420 2.151 26.780 1.00 67.94 205 LYS A CA 1
ATOM 1613 C C . LYS A 1 205 ? 0.004 1.779 27.157 1.00 67.94 205 LYS A C 1
ATOM 1615 O O . LYS A 1 205 ? 0.592 0.968 26.408 1.00 67.94 205 LYS A O 1
#

pLDDT: mean 87.33, std 10.64, range [51.09, 97.62]

Mean predicted aligned error: 5.0 Å

InterPro domains:
  IPR000028 Chloroperoxidase [PF01328] (1-178)
  IPR000028 Chloroperoxidase [PS51405] (1-191)
  IPR036851 Chloroperoxidase-like superfamily [G3DSA:1.10.489.10] (1-200)
  IPR036851 Chloroperoxidase-like superfamily [SSF47571] (1-87)

Nearest PDB structures (foldseek):
  8rnk-assembly1_A  TM=8.933E-01  e=1.136E-13  Marasmius wettsteinii
  7znv-assembly1_A  TM=8.962E-01  e=2.547E-13  Marasmius rotula
  7zcl-assembly1_A  TM=8.462E-01  e=8.040E-14  Achaetomiella virescens
  7o1z-assembly1_A  TM=8.456E-01  e=3.208E-13  Hypoxylon sp. EC38
  5fuj-assembly1_A  TM=8.732E-01  e=1.522E-12  Marasmius rotula

Solvent-accessible surface area (backbone atoms only — not comparable to full-atom values): 11312 Å² total; per-residue (Å²): 114,51,82,66,56,96,86,37,46,52,27,53,45,42,66,61,37,12,35,16,28,54,58,47,36,48,53,50,24,51,78,44,51,73,66,44,54,34,52,38,37,43,66,62,14,38,74,68,74,73,78,52,49,49,89,85,67,47,77,58,34,39,31,48,64,51,52,36,88,79,42,91,51,52,48,68,41,78,32,29,46,34,69,93,77,53,66,38,43,52,74,35,72,68,36,45,50,53,54,63,68,36,25,86,72,79,56,59,36,34,40,50,63,30,54,22,52,51,49,41,52,40,49,61,47,40,74,71,75,35,92,78,66,64,73,52,77,65,45,52,51,49,59,24,44,72,64,52,48,71,84,60,51,45,34,54,29,66,44,51,46,28,27,69,75,65,29,30,76,34,51,90,82,65,54,71,58,45,53,86,92,58,29,74,40,74,66,56,46,50,51,32,17,52,53,33,46,61,67,45,55,82,79,85,131

Sequence (205 aa):
YAQPHPTAIRSPCPLLNALANHGYLPRDGRSFHQAELSAALKKVGLSRALRLLDTHGELVLDLDQIGLPGFAEHDISLTRGDAAQGDHLKAQPDLLQGLLASSSDGGRTMTTEDFACLRKRRIEVQKKDNPGLLYGPLQYRISCAEIAFGDGNTVPWEYVRALFVEERLPVKEGWKPRRWWHTLGFWELSRTSIKVAQLVGVKFK

Organism: NCBI:txid2587418

Radius of gyration: 16.33 Å; Cα contacts (8 Å, |Δi|>4): 335; chains: 1; bounding box: 39×36×45 Å

Secondary structure (DSSP, 8-state):
--PPPTT----S-HHHHHHHHHTSS-TT--S--HHHHHHHHHHTT--S----B-TTS-B--SSGGGGSTTSS--SS-SSS--GGGS-SSSPPHHHHHHHHTT-TTSSSEEEHHHHHHHHHHHHHHHHHH-TT----HHHHHHHHHHT--TTSSEEEHHHHHHHHTS----TTTT--PPPGGG---HHHHHHHHHHHHHHH-----